Protein AF-A0A4Q0ZG80-F1 (afdb_monomer_lite)

Foldseek 3Di:
DVVVVVVVVVVVCVVVPPPPPPVVVVVVVVLLVLLLVVLVLVQQLLVLQLVCCVPFLAGDPKCVVQCPPVGQHVCNCVPRDVVQFDDWMDDDQFIDDTGDPVQVVPVVSVCSSQDPPSHDQWHHDPSTIGGHDDDLLSVLSVVQCVVQVRDGAEAPVVAQFGQWHDDPNFKIWGFCGRHDDDLVGTAWMDGSVQQQADAIEGAPPQVCQPPPSVQSRDFQHWYAYPVRFIWGHHNRTIGTDD

Organism: NCBI:txid1054034

Secondary structure (DSSP, 8-state):
-HHHHHHHHHHHHHHSSS-S-HHHHHHHHHHHHHHHHHHHHHHHHHHHHHHHHHHHSS--SSGGGG-STTTT-TTTTTT--TTTBPPP-EETTEE---B-HHHHTSHHHHHHHH-GGG-SSEEEETTEEEE----HHHHHHHHHHHHTTT----BSTT-SS-SEEEETTTEEEEES-SS--STTTEEEEEEGGGTTT--EEE-S-GGGGGSGGGGGSPTT-EEE-TT--EEEE-SS-EEE--

Structure (mmCIF, N/CA/C/O backbone):
data_AF-A0A4Q0ZG80-F1
#
_entry.id   AF-A0A4Q0ZG80-F1
#
loop_
_atom_site.group_PDB
_atom_site.id
_atom_site.type_symbol
_atom_site.label_atom_id
_atom_site.label_alt_id
_atom_site.label_comp_id
_atom_site.label_asym_id
_atom_site.label_entity_id
_atom_site.label_seq_id
_atom_site.pdbx_PDB_ins_code
_atom_site.Cartn_x
_atom_site.Cartn_y
_atom_site.Cartn_z
_atom_site.occupancy
_atom_site.B_iso_or_equiv
_atom_site.auth_seq_id
_atom_site.auth_comp_id
_atom_site.auth_asym_id
_atom_site.auth_atom_id
_atom_site.pdbx_PDB_model_num
ATOM 1 N N . MET A 1 1 ? -16.648 -17.151 70.406 1.00 56.12 1 MET A N 1
ATOM 2 C CA . MET A 1 1 ? -16.830 -15.770 69.900 1.00 56.12 1 MET A CA 1
ATOM 3 C C . MET A 1 1 ? -15.817 -15.384 68.820 1.00 56.12 1 MET A C 1
ATOM 5 O O . MET A 1 1 ? -16.263 -15.035 67.741 1.00 56.12 1 MET A O 1
ATOM 9 N N . LYS A 1 2 ? -14.491 -15.536 69.011 1.00 56.59 2 LYS A N 1
ATOM 10 C CA . LYS A 1 2 ? -13.481 -15.183 67.977 1.00 56.59 2 LYS A CA 1
ATOM 11 C C . LYS A 1 2 ? -13.679 -15.860 66.601 1.00 56.59 2 LYS A C 1
ATOM 13 O O . LYS A 1 2 ? -13.516 -15.206 65.582 1.00 56.59 2 LYS A O 1
ATOM 18 N N . LYS A 1 3 ? -14.097 -17.135 66.562 1.00 55.53 3 LYS A N 1
ATOM 19 C CA . LYS A 1 3 ? -14.387 -17.861 65.304 1.00 55.53 3 LYS A CA 1
ATOM 20 C C . LYS A 1 3 ? -15.612 -17.320 64.547 1.00 55.53 3 LYS A C 1
ATOM 22 O O . LYS A 1 3 ? -15.610 -17.326 63.327 1.00 55.53 3 LYS A O 1
ATOM 27 N N . ILE A 1 4 ? -16.623 -16.825 65.266 1.00 71.69 4 ILE A N 1
ATOM 28 C CA . ILE A 1 4 ? -17.847 -16.260 64.671 1.00 71.69 4 ILE A CA 1
ATOM 29 C C . ILE A 1 4 ? -17.547 -14.886 64.061 1.00 71.69 4 ILE A C 1
ATOM 31 O O . ILE A 1 4 ? -18.016 -14.587 62.973 1.00 71.69 4 ILE A O 1
ATOM 35 N N . VAL A 1 5 ? -16.693 -14.090 64.715 1.00 75.12 5 VAL A N 1
ATOM 36 C CA . VAL A 1 5 ? -16.237 -12.791 64.195 1.00 75.12 5 VAL A CA 1
ATOM 37 C C . VAL A 1 5 ? -15.406 -12.957 62.920 1.00 75.12 5 VAL A C 1
ATOM 39 O O . VAL A 1 5 ? -15.596 -12.199 61.979 1.00 75.12 5 VAL A O 1
ATOM 42 N N . LEU A 1 6 ? -14.539 -13.975 62.846 1.00 72.50 6 LEU A N 1
ATOM 43 C CA . LEU A 1 6 ? -13.753 -14.248 61.637 1.00 72.50 6 LEU A CA 1
ATOM 44 C C . LEU A 1 6 ? -14.647 -14.640 60.449 1.00 72.50 6 LEU A C 1
ATOM 46 O O . LEU A 1 6 ? -14.446 -14.150 59.345 1.00 72.50 6 LEU A O 1
ATOM 50 N N . ILE A 1 7 ? -15.661 -15.477 60.690 1.00 75.69 7 ILE A N 1
ATOM 51 C CA . ILE A 1 7 ? -16.641 -15.864 59.666 1.00 75.69 7 ILE A CA 1
ATOM 52 C C . ILE A 1 7 ? -17.454 -14.643 59.221 1.00 75.69 7 ILE A C 1
ATOM 54 O O . ILE A 1 7 ? -17.654 -14.458 58.029 1.00 75.69 7 ILE A O 1
ATOM 58 N N . LEU A 1 8 ? -17.855 -13.769 60.149 1.00 76.12 8 LEU A N 1
ATOM 59 C CA . LEU A 1 8 ? -18.578 -12.540 59.822 1.00 76.12 8 LEU A CA 1
ATOM 60 C C . LEU A 1 8 ? -17.727 -11.576 58.981 1.00 76.12 8 LEU A C 1
ATOM 62 O O . LEU A 1 8 ? -18.226 -11.032 58.008 1.00 76.12 8 LEU A O 1
ATOM 66 N N . ILE A 1 9 ? -16.442 -11.400 59.309 1.00 76.12 9 ILE A N 1
ATOM 67 C CA . ILE A 1 9 ? -15.519 -10.564 58.525 1.00 76.12 9 ILE A CA 1
ATOM 68 C C . ILE A 1 9 ? -15.348 -11.140 57.121 1.00 76.12 9 ILE A C 1
ATOM 70 O O . ILE A 1 9 ? -15.407 -10.389 56.158 1.00 76.12 9 ILE A O 1
ATOM 74 N N . VAL A 1 10 ? -15.200 -12.459 56.987 1.00 72.44 10 VAL A N 1
ATOM 75 C CA . VAL A 1 10 ? -15.097 -13.126 55.683 1.00 72.44 10 VAL A CA 1
ATOM 76 C C . VAL A 1 10 ? -16.391 -12.965 54.872 1.00 72.44 10 VAL A C 1
ATOM 78 O O . VAL A 1 10 ? -16.324 -12.613 53.703 1.00 72.44 10 VAL A O 1
ATOM 81 N N . PHE A 1 11 ? -17.569 -13.114 55.484 1.00 66.56 11 PHE A N 1
ATOM 82 C CA . PHE A 1 11 ? -18.852 -12.878 54.808 1.00 66.56 11 PHE A CA 1
ATOM 83 C C . PHE A 1 11 ? -19.064 -11.411 54.418 1.00 66.56 11 PHE A C 1
ATOM 85 O O . PHE A 1 11 ? -19.538 -11.144 53.322 1.00 66.56 11 PHE A O 1
ATOM 92 N N . ILE A 1 12 ? -18.670 -10.457 55.266 1.00 68.06 12 ILE A N 1
ATOM 93 C CA . ILE A 1 12 ? -18.675 -9.028 54.920 1.00 68.06 12 ILE A CA 1
ATOM 94 C C . ILE A 1 12 ? -17.680 -8.770 53.780 1.00 68.06 12 ILE A C 1
ATOM 96 O O . ILE A 1 12 ? -17.996 -8.032 52.861 1.00 68.06 12 ILE A O 1
ATOM 100 N N . SER A 1 13 ? -16.523 -9.434 53.771 1.00 64.50 13 SER A N 1
ATOM 101 C CA . SER A 1 13 ? -15.548 -9.328 52.675 1.00 64.50 13 SER A CA 1
ATOM 102 C C . SER A 1 13 ? -16.123 -9.823 51.349 1.00 64.50 13 SER A C 1
ATOM 104 O O . SER A 1 13 ? -15.836 -9.217 50.330 1.00 64.50 13 SER A O 1
ATOM 106 N N . PHE A 1 14 ? -16.949 -10.877 51.359 1.00 60.84 14 PHE A N 1
ATOM 107 C CA . PHE A 1 14 ? -17.657 -11.358 50.166 1.00 60.84 14 PHE A CA 1
ATOM 108 C C . PHE A 1 14 ? -18.828 -10.456 49.755 1.00 60.84 14 PHE A C 1
ATOM 110 O O . PHE A 1 14 ? -19.092 -10.314 48.571 1.00 60.84 14 PHE A O 1
ATOM 117 N N . LEU A 1 15 ? -19.503 -9.802 50.707 1.00 55.91 15 LEU A N 1
ATOM 118 C CA . LEU A 1 15 ? -20.542 -8.804 50.408 1.00 55.91 15 LEU A CA 1
ATOM 119 C C . LEU A 1 15 ? -19.960 -7.488 49.860 1.00 55.91 15 LEU A C 1
ATOM 121 O O . LEU A 1 15 ? -20.658 -6.755 49.170 1.00 55.91 15 LEU A O 1
ATOM 125 N N . TYR A 1 16 ? -18.695 -7.187 50.171 1.00 53.62 16 TYR A N 1
ATOM 126 C CA . TYR A 1 16 ? -17.953 -6.030 49.658 1.00 53.62 16 TYR A CA 1
ATOM 127 C C . TYR A 1 16 ? -16.935 -6.397 48.561 1.00 53.62 16 TYR A C 1
ATOM 129 O O . TYR A 1 16 ? -16.234 -5.511 48.072 1.00 53.62 16 TYR A O 1
ATOM 137 N N . SER A 1 17 ? -16.839 -7.669 48.150 1.00 44.50 17 SER A N 1
ATOM 138 C CA . SER A 1 17 ? -16.016 -8.066 47.006 1.00 44.50 17 SER A CA 1
ATOM 139 C C . SER A 1 17 ? -16.813 -7.840 45.725 1.00 44.50 17 SER A C 1
ATOM 141 O O . SER A 1 17 ? -17.516 -8.731 45.268 1.00 44.50 17 SER A O 1
ATOM 143 N N . GLU A 1 18 ? -16.727 -6.622 45.195 1.00 46.78 18 GLU A N 1
ATOM 144 C CA . GLU A 1 18 ? -17.061 -6.261 43.807 1.00 46.78 18 GLU A CA 1
ATOM 145 C C . GLU A 1 18 ? -18.406 -6.774 43.246 1.00 46.78 18 GLU A C 1
ATOM 147 O O . GLU A 1 18 ? -18.527 -7.043 42.055 1.00 46.78 18 GLU A O 1
ATOM 152 N N . GLU A 1 19 ? -19.4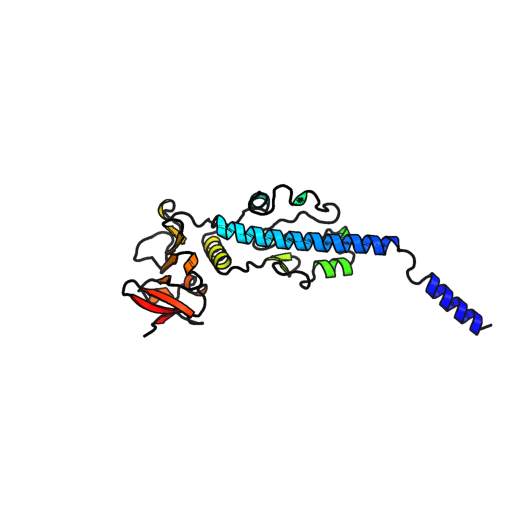61 -6.834 44.061 1.00 43.72 19 GLU A N 1
ATOM 153 C CA . GLU A 1 19 ? -20.841 -7.007 43.579 1.00 43.72 19 GLU A CA 1
ATOM 154 C C . GLU A 1 19 ? -21.585 -5.662 43.500 1.00 43.72 19 GLU A C 1
ATOM 156 O O . GLU A 1 19 ? -22.659 -5.470 44.064 1.00 43.72 19 GLU A O 1
ATOM 161 N N . THR A 1 20 ? -21.016 -4.694 42.778 1.00 42.97 20 THR A N 1
ATOM 162 C CA . THR A 1 20 ? -21.750 -3.468 42.405 1.00 42.97 20 THR A CA 1
ATOM 163 C C . THR A 1 20 ? -21.723 -3.161 40.915 1.00 42.97 20 THR A C 1
ATOM 165 O O . THR A 1 20 ? -22.001 -2.025 40.555 1.00 42.97 20 THR A O 1
ATOM 168 N N . ASP A 1 21 ? -21.422 -4.128 40.038 1.00 46.12 21 ASP A N 1
ATOM 169 C CA . ASP A 1 21 ? -21.502 -3.847 38.600 1.00 46.12 21 ASP A CA 1
ATOM 170 C C . ASP A 1 21 ? -21.807 -5.063 37.707 1.00 46.12 21 ASP A C 1
ATOM 172 O O . ASP A 1 21 ? -21.108 -5.367 36.743 1.00 46.12 21 ASP A O 1
ATOM 176 N N . PHE A 1 22 ? -22.914 -5.763 37.977 1.00 39.16 22 PHE A N 1
ATOM 177 C CA . PHE A 1 22 ? -23.526 -6.612 36.938 1.00 39.16 22 PHE A CA 1
ATOM 178 C C . PHE A 1 22 ? -23.974 -5.778 35.715 1.00 39.16 22 PHE A C 1
ATOM 180 O O . PHE A 1 22 ? -24.018 -6.303 34.602 1.00 39.16 22 PHE A O 1
ATOM 187 N N . THR A 1 23 ? -24.232 -4.478 35.903 1.00 49.47 23 THR A N 1
ATOM 188 C CA . THR A 1 23 ? -24.317 -3.456 34.846 1.00 49.47 23 THR A CA 1
ATOM 189 C C . THR A 1 23 ? -22.977 -3.291 34.130 1.00 49.47 23 THR A C 1
ATOM 191 O O . THR A 1 23 ? -22.908 -3.508 32.924 1.00 49.47 23 THR A O 1
ATOM 194 N N . GLY A 1 24 ? -21.892 -3.075 34.869 1.00 63.38 24 GLY A N 1
ATOM 195 C CA . GLY A 1 24 ? -20.546 -2.884 34.336 1.00 63.38 24 GLY A CA 1
ATOM 196 C C . GLY A 1 24 ? -19.975 -4.089 33.612 1.00 63.38 24 GLY A C 1
ATOM 197 O O . GLY A 1 24 ? -19.276 -3.906 32.626 1.00 63.38 24 GLY A O 1
ATOM 198 N N . PHE A 1 25 ? -20.278 -5.327 34.012 1.00 73.06 25 PHE A N 1
ATOM 199 C CA . PHE A 1 25 ? -19.823 -6.496 33.251 1.00 73.06 25 PHE A CA 1
ATOM 200 C C . PHE A 1 25 ? -20.477 -6.559 31.866 1.00 73.06 25 PHE A C 1
ATOM 202 O O . PHE A 1 25 ? -19.780 -6.734 30.867 1.00 73.06 25 PHE A O 1
ATOM 209 N N . ASN A 1 26 ? -21.800 -6.391 31.799 1.00 78.62 26 ASN A N 1
ATOM 210 C CA . ASN A 1 26 ? -22.529 -6.410 30.533 1.00 78.62 26 ASN A CA 1
ATOM 211 C C . ASN A 1 26 ? -22.154 -5.201 29.660 1.00 78.62 26 ASN A C 1
ATOM 213 O O . ASN A 1 26 ? -21.870 -5.353 28.476 1.00 78.62 26 ASN A O 1
ATOM 217 N N . GLU A 1 27 ? -22.065 -4.009 30.251 1.00 79.88 27 GLU A N 1
ATOM 218 C CA . GLU A 1 27 ? -21.600 -2.794 29.574 1.00 79.88 27 GLU A CA 1
ATOM 219 C C . GLU A 1 27 ? -20.167 -2.951 29.056 1.00 79.88 27 GLU A C 1
ATOM 221 O O . GLU A 1 27 ? -19.875 -2.605 27.912 1.00 79.88 27 GLU A O 1
ATOM 226 N N . ARG A 1 28 ? -19.278 -3.561 29.844 1.00 83.19 28 ARG A N 1
ATOM 227 C CA . ARG A 1 28 ? -17.902 -3.849 29.437 1.00 83.19 28 ARG A CA 1
ATOM 228 C C . ARG A 1 28 ? -17.847 -4.845 28.288 1.00 83.19 28 ARG A C 1
ATOM 230 O O . ARG A 1 28 ? -17.077 -4.624 27.362 1.00 83.19 28 ARG A O 1
ATOM 237 N N . GLN A 1 29 ? -18.656 -5.904 28.303 1.00 87.00 29 GLN A N 1
ATOM 238 C CA . GLN A 1 29 ? -18.758 -6.818 27.159 1.00 87.00 29 GLN A CA 1
ATOM 239 C C . GLN A 1 29 ? -19.203 -6.083 25.893 1.00 87.00 29 GLN A C 1
ATOM 241 O O . GLN A 1 29 ? -18.566 -6.233 24.854 1.00 87.00 29 GLN A O 1
ATOM 246 N N . VAL A 1 30 ? -20.216 -5.220 25.999 1.00 89.19 30 VAL A N 1
ATOM 247 C CA . VAL A 1 30 ? -20.681 -4.394 24.876 1.00 89.19 30 VAL A CA 1
ATOM 248 C C . VAL A 1 30 ? -19.564 -3.487 24.350 1.00 89.19 30 VAL A C 1
ATOM 250 O O . VAL A 1 30 ? -19.375 -3.389 23.140 1.00 89.19 30 VAL A O 1
ATOM 253 N N . VAL A 1 31 ? -18.789 -2.842 25.229 1.00 89.50 31 VAL A N 1
ATOM 254 C CA . VAL A 1 31 ? -17.640 -2.013 24.822 1.00 89.50 31 VAL A CA 1
ATOM 255 C C . VAL A 1 31 ? -16.561 -2.851 24.132 1.00 89.50 31 VAL A C 1
ATOM 257 O O . VAL A 1 31 ? -16.011 -2.420 23.121 1.00 89.50 31 VAL A O 1
ATOM 260 N N . LEU A 1 32 ? -16.271 -4.055 24.628 1.00 90.62 32 LEU A N 1
ATOM 261 C CA . LEU A 1 32 ? -15.294 -4.955 24.010 1.00 90.62 32 LEU A CA 1
ATOM 262 C C . LEU A 1 32 ? -15.733 -5.424 22.618 1.00 90.62 32 LEU A C 1
ATOM 264 O O . LEU A 1 32 ? -14.916 -5.448 21.696 1.00 90.62 32 LEU A O 1
ATOM 268 N N . ASP A 1 33 ? -17.015 -5.739 22.440 1.00 92.06 33 ASP A N 1
ATOM 269 C CA . ASP A 1 33 ? -17.569 -6.091 21.130 1.00 92.06 33 ASP A CA 1
ATOM 270 C C . ASP A 1 33 ? -17.488 -4.913 20.152 1.00 92.06 33 ASP A C 1
ATOM 272 O O . ASP A 1 33 ? -17.130 -5.095 18.986 1.00 92.06 33 ASP A O 1
ATOM 276 N N . LYS A 1 34 ? -17.730 -3.689 20.633 1.00 93.25 34 LYS A N 1
ATOM 277 C CA . LYS A 1 34 ? -17.558 -2.467 19.837 1.00 93.25 34 LYS A CA 1
ATOM 278 C C . LYS A 1 34 ? -16.098 -2.219 19.460 1.00 93.25 34 LYS A C 1
ATOM 280 O O . LYS A 1 34 ? -15.828 -1.909 18.306 1.00 93.25 34 LYS A O 1
ATOM 285 N N . ILE A 1 35 ? -15.148 -2.422 20.377 1.00 94.75 35 ILE A N 1
ATOM 286 C CA . ILE A 1 35 ? -13.708 -2.350 20.067 1.00 94.75 35 ILE A CA 1
ATOM 287 C C . ILE A 1 35 ? -13.351 -3.330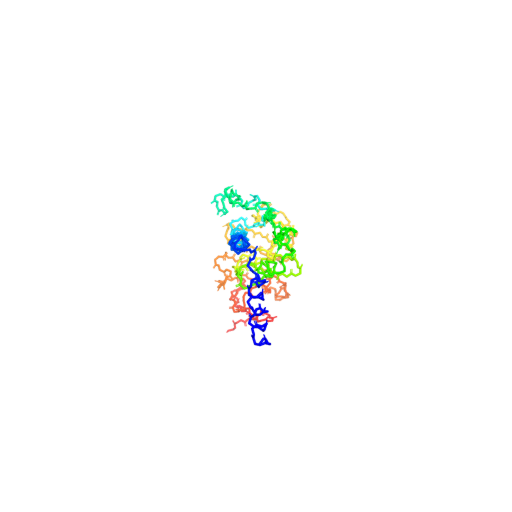 18.955 1.00 94.75 35 ILE A C 1
ATOM 289 O O . ILE A 1 35 ? -12.650 -2.971 18.011 1.00 94.75 35 ILE A O 1
ATOM 293 N N . LYS A 1 36 ? -13.851 -4.564 19.041 1.00 94.25 36 LYS A N 1
ATOM 294 C CA . LYS A 1 36 ? -13.620 -5.574 18.010 1.00 94.25 36 LYS A CA 1
ATOM 295 C C . LYS A 1 36 ? -14.179 -5.140 16.653 1.00 94.25 36 LYS A C 1
ATOM 297 O O . LYS A 1 36 ? -13.525 -5.374 15.638 1.00 94.25 36 LYS A O 1
ATOM 302 N N . ASP A 1 37 ? -15.359 -4.523 16.622 1.00 94.81 37 ASP A N 1
ATOM 303 C CA . ASP A 1 37 ? -15.935 -3.992 15.383 1.00 94.81 37 ASP A CA 1
ATOM 304 C C . ASP A 1 37 ? -15.111 -2.830 14.812 1.00 94.81 37 ASP A C 1
ATOM 306 O O . ASP A 1 37 ? -14.818 -2.820 13.618 1.00 94.81 37 ASP A O 1
ATOM 310 N N . VAL A 1 38 ? -14.641 -1.912 15.661 1.00 95.88 38 VAL A N 1
ATOM 311 C CA . VAL A 1 38 ? -13.752 -0.811 15.255 1.00 95.88 38 VAL A CA 1
ATOM 312 C C . VAL A 1 38 ? -12.454 -1.350 14.660 1.00 95.88 38 VAL A C 1
ATOM 314 O O . VAL A 1 38 ? -12.109 -0.972 13.544 1.00 95.88 38 VAL A O 1
ATOM 317 N N . ILE A 1 39 ? -11.785 -2.298 15.325 1.00 96.25 39 ILE A N 1
ATOM 318 C CA . ILE A 1 39 ? -10.576 -2.945 14.789 1.00 96.25 39 ILE A CA 1
ATOM 319 C C . ILE A 1 39 ? -10.881 -3.604 13.442 1.00 96.25 39 ILE A C 1
ATOM 321 O O . ILE A 1 39 ? -10.147 -3.429 12.474 1.00 96.25 39 ILE A O 1
ATOM 325 N N . LYS A 1 40 ? -12.000 -4.325 13.328 1.00 95.69 40 LYS A N 1
ATOM 326 C CA . LYS A 1 40 ? -12.405 -4.940 12.061 1.00 95.69 40 LYS A CA 1
ATOM 327 C C . LYS A 1 40 ? -12.626 -3.898 10.958 1.00 95.69 40 LYS A C 1
ATOM 329 O O . LYS A 1 40 ? -12.278 -4.160 9.809 1.00 95.69 40 LYS A O 1
ATOM 334 N N . LYS A 1 41 ? -13.198 -2.735 11.272 1.00 96.31 41 LYS A N 1
ATOM 335 C CA . LYS A 1 41 ? -13.362 -1.635 10.313 1.00 96.31 41 LYS A CA 1
ATOM 336 C C . LYS A 1 41 ? -12.016 -1.027 9.921 1.00 96.31 41 LYS A C 1
ATOM 338 O O . LYS A 1 41 ? -11.792 -0.841 8.730 1.00 96.31 41 LYS A O 1
ATOM 343 N N . GLU A 1 42 ? -11.104 -0.810 10.866 1.00 96.62 42 GLU A N 1
ATOM 344 C CA . GLU A 1 42 ? -9.726 -0.374 10.593 1.00 96.62 42 GLU A CA 1
ATOM 345 C C . GLU A 1 42 ? -9.039 -1.333 9.601 1.00 96.62 42 GLU A C 1
ATOM 347 O O . GLU A 1 42 ? -8.498 -0.903 8.585 1.00 96.62 42 GLU A O 1
ATOM 352 N N . GLU A 1 43 ? -9.157 -2.645 9.815 1.00 96.56 43 GLU A N 1
ATOM 353 C CA . GLU A 1 43 ? -8.640 -3.683 8.911 1.00 96.56 43 GLU A CA 1
ATOM 354 C C . GLU A 1 43 ? -9.258 -3.624 7.500 1.00 96.56 43 GLU A C 1
ATOM 356 O O . GLU A 1 43 ? -8.568 -3.836 6.498 1.00 96.56 43 GLU A O 1
ATOM 361 N N . LEU A 1 44 ? -10.561 -3.337 7.396 1.00 96.62 44 LEU A N 1
ATOM 362 C CA . LEU A 1 44 ? -11.246 -3.179 6.109 1.00 96.62 44 LEU A CA 1
ATOM 363 C C . LEU A 1 44 ? -10.776 -1.928 5.362 1.00 96.62 44 LEU A C 1
ATOM 365 O O . LEU A 1 44 ? -10.569 -2.009 4.151 1.00 96.62 44 LEU A O 1
ATOM 369 N N . VAL A 1 45 ? -10.535 -0.818 6.067 1.00 97.06 45 VAL A N 1
ATOM 370 C CA . VAL A 1 45 ? -9.972 0.409 5.479 1.00 97.06 45 VAL A CA 1
ATOM 371 C C . VAL A 1 45 ? -8.619 0.122 4.833 1.00 97.06 45 VAL A C 1
ATOM 373 O O . VAL A 1 45 ? -8.399 0.512 3.691 1.00 97.06 45 VAL A O 1
ATOM 376 N N . VAL A 1 46 ? -7.739 -0.638 5.491 1.00 96.81 46 VAL A N 1
ATOM 377 C CA . VAL A 1 46 ? -6.427 -0.993 4.915 1.00 96.81 46 VAL A CA 1
ATOM 378 C C . VAL A 1 46 ? -6.558 -1.854 3.660 1.00 96.81 46 VAL A C 1
ATOM 380 O O . VAL A 1 46 ? -5.838 -1.649 2.682 1.00 96.81 46 VAL A O 1
ATOM 383 N N . LYS A 1 47 ? -7.483 -2.819 3.664 1.00 96.88 47 LYS A N 1
ATOM 384 C CA . LYS A 1 47 ? -7.742 -3.669 2.492 1.00 96.88 47 LYS A CA 1
ATOM 385 C C . LYS A 1 47 ? -8.297 -2.855 1.323 1.00 96.88 47 LYS A C 1
ATOM 387 O O . LYS A 1 47 ? -7.869 -3.054 0.189 1.00 96.88 47 LYS A O 1
ATOM 392 N N . ALA A 1 48 ? -9.208 -1.925 1.600 1.00 97.50 48 ALA A N 1
ATOM 393 C CA . ALA A 1 48 ? -9.735 -0.993 0.611 1.00 97.50 48 ALA A CA 1
ATOM 394 C C . ALA A 1 48 ? -8.645 -0.063 0.065 1.00 97.50 48 ALA A C 1
ATOM 396 O O . ALA A 1 48 ? -8.550 0.102 -1.145 1.00 97.50 48 ALA A O 1
ATOM 397 N N . TYR A 1 49 ? -7.779 0.468 0.930 1.00 97.31 49 TYR A N 1
ATOM 398 C CA . TYR A 1 49 ? -6.639 1.303 0.550 1.00 97.31 49 TYR A CA 1
ATOM 399 C C . TYR A 1 49 ? -5.680 0.561 -0.396 1.00 97.31 49 TYR A C 1
ATOM 401 O O . TYR A 1 49 ? -5.303 1.081 -1.444 1.00 97.31 49 TYR A O 1
ATOM 409 N N . GLU A 1 50 ? -5.314 -0.683 -0.065 1.00 97.19 50 GLU A N 1
ATOM 410 C CA . GLU A 1 50 ? -4.484 -1.535 -0.929 1.00 97.19 50 GLU A CA 1
ATOM 411 C C . GLU A 1 50 ? -5.152 -1.797 -2.283 1.00 97.19 50 GLU A C 1
ATOM 413 O O . GLU A 1 50 ? -4.505 -1.684 -3.326 1.00 97.19 50 GLU A O 1
ATOM 418 N N . ARG A 1 51 ? -6.447 -2.122 -2.277 1.00 97.56 51 ARG A N 1
ATOM 419 C CA . ARG A 1 51 ? -7.205 -2.364 -3.505 1.00 97.56 51 ARG A CA 1
ATOM 420 C C . ARG A 1 51 ? -7.302 -1.110 -4.372 1.00 97.56 51 ARG A C 1
ATOM 422 O O . ARG A 1 51 ? -7.088 -1.205 -5.574 1.00 97.56 51 ARG A O 1
ATOM 429 N N . TYR A 1 52 ? -7.546 0.050 -3.769 1.00 97.50 52 TYR A N 1
ATOM 430 C CA . TYR A 1 52 ? -7.570 1.333 -4.464 1.00 97.50 52 TYR A CA 1
ATOM 431 C C . TYR A 1 52 ? -6.255 1.561 -5.212 1.00 97.50 52 TYR A C 1
ATOM 433 O O . TYR A 1 52 ? -6.278 1.776 -6.417 1.00 97.50 52 TYR A O 1
ATOM 441 N N . ILE A 1 53 ? -5.103 1.381 -4.552 1.00 96.75 53 ILE A N 1
ATOM 442 C CA . ILE A 1 53 ? -3.786 1.490 -5.206 1.00 96.75 53 ILE A CA 1
ATOM 443 C C . ILE A 1 53 ? -3.676 0.557 -6.413 1.00 96.75 53 ILE A C 1
ATOM 445 O O . ILE A 1 53 ? -3.173 0.956 -7.466 1.00 96.75 53 ILE A O 1
ATOM 449 N N . LEU A 1 54 ? -4.122 -0.690 -6.267 1.00 95.56 54 LEU A N 1
ATOM 450 C CA . LEU A 1 54 ? -4.072 -1.677 -7.342 1.00 95.56 54 LEU A CA 1
ATOM 451 C C . LEU A 1 54 ? -4.987 -1.314 -8.510 1.00 95.56 54 LEU A C 1
ATOM 453 O O . LEU A 1 54 ? -4.606 -1.561 -9.652 1.00 95.56 54 LEU A O 1
ATOM 457 N N . ASP A 1 55 ? -6.148 -0.717 -8.256 1.00 95.44 55 ASP A N 1
ATOM 458 C CA . ASP A 1 55 ? -7.155 -0.408 -9.270 1.00 95.44 55 ASP A CA 1
ATOM 459 C C . ASP A 1 55 ? -6.837 0.917 -9.986 1.00 95.44 55 ASP A C 1
ATOM 461 O O . ASP A 1 55 ? -6.776 0.955 -11.221 1.00 95.44 55 ASP A O 1
ATOM 465 N N . THR A 1 56 ? -6.514 1.970 -9.234 1.00 94.94 56 THR A N 1
ATOM 466 C CA . THR A 1 56 ? -6.351 3.349 -9.729 1.00 94.94 56 THR A CA 1
ATOM 467 C C . THR A 1 56 ? -4.901 3.756 -9.984 1.00 94.94 56 THR A C 1
ATOM 469 O O . THR A 1 56 ? -4.653 4.699 -10.735 1.00 94.94 56 THR A O 1
ATOM 472 N N . LYS A 1 57 ? -3.932 3.050 -9.382 1.00 94.81 57 LYS A N 1
ATOM 473 C CA . LYS A 1 57 ? -2.492 3.368 -9.430 1.00 94.81 57 LYS A CA 1
ATOM 474 C C . LYS A 1 57 ? -2.214 4.766 -8.854 1.00 94.81 57 LYS A C 1
ATOM 476 O O . LYS A 1 57 ? -1.277 5.464 -9.257 1.00 94.81 57 LYS A O 1
ATOM 481 N N . SER A 1 58 ? -3.032 5.151 -7.877 1.00 94.94 58 SER A N 1
ATOM 482 C CA . SER A 1 58 ? -2.932 6.362 -7.069 1.00 94.94 58 SER A CA 1
ATOM 483 C C . SER A 1 58 ? -3.085 6.024 -5.582 1.00 94.94 58 SER A C 1
ATOM 485 O O . SER A 1 58 ? -3.454 4.907 -5.222 1.00 94.94 58 SER A O 1
ATOM 487 N N . LEU A 1 59 ? -2.760 6.976 -4.707 1.00 94.88 59 LEU A N 1
ATOM 488 C CA . LEU A 1 59 ? -3.116 6.880 -3.290 1.00 94.88 59 LEU A CA 1
ATOM 489 C C . LEU A 1 59 ? -4.458 7.590 -3.093 1.00 94.88 59 LEU A C 1
ATOM 491 O O . LEU A 1 59 ? -4.637 8.645 -3.705 1.00 94.88 59 LEU A O 1
ATOM 495 N N . PRO A 1 60 ? -5.371 7.058 -2.268 1.00 95.00 60 PRO A N 1
ATOM 496 C CA . PRO A 1 60 ? -6.549 7.816 -1.869 1.00 95.00 60 PRO A CA 1
ATOM 497 C C . PRO A 1 60 ? -6.106 9.005 -1.003 1.00 95.00 60 PRO A C 1
ATOM 499 O O . PRO A 1 60 ? -5.171 8.885 -0.199 1.00 95.00 60 PRO A O 1
ATOM 502 N N . GLU A 1 61 ? -6.742 10.156 -1.195 1.00 91.81 61 GLU A N 1
ATOM 503 C CA . GLU A 1 61 ? -6.450 11.394 -0.467 1.00 91.81 61 GLU A CA 1
ATOM 504 C C . GLU A 1 61 ? -7.094 11.391 0.919 1.00 91.81 61 GLU A C 1
ATOM 506 O O . GLU A 1 61 ? -6.493 11.879 1.878 1.00 91.81 61 GLU A O 1
ATOM 511 N N . SER A 1 62 ? -8.286 10.804 1.026 1.00 92.81 62 SER A N 1
ATOM 512 C CA . SER A 1 62 ? -9.022 10.633 2.277 1.00 92.81 62 SER A CA 1
ATOM 513 C C . SER A 1 62 ? -9.849 9.352 2.258 1.00 92.81 62 SER A C 1
ATOM 515 O O . SER A 1 62 ? -9.949 8.657 1.241 1.00 92.81 62 SER A O 1
ATOM 517 N N . ILE A 1 63 ? -10.481 9.038 3.390 1.00 94.69 63 ILE A N 1
ATOM 518 C CA . ILE A 1 63 ? -11.397 7.903 3.466 1.00 94.69 63 ILE A CA 1
ATOM 519 C C . ILE A 1 63 ? -12.603 8.012 2.527 1.00 94.69 63 ILE A C 1
ATOM 521 O O . ILE A 1 63 ? -13.121 6.977 2.110 1.00 94.69 63 ILE A O 1
ATOM 525 N N . ASP A 1 64 ? -13.004 9.221 2.129 1.00 95.06 64 ASP A N 1
ATOM 526 C CA .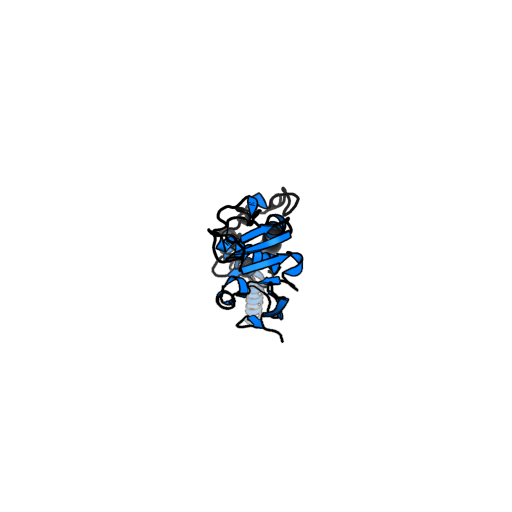 ASP A 1 64 ? -14.143 9.433 1.229 1.00 95.06 64 ASP A CA 1
ATOM 527 C C . ASP A 1 64 ? -13.913 8.794 -0.148 1.00 95.06 64 ASP A C 1
ATOM 529 O O . ASP A 1 64 ? -14.845 8.238 -0.730 1.00 95.06 64 ASP A O 1
ATOM 533 N N . ASP A 1 65 ? -12.664 8.759 -0.626 1.00 95.50 65 ASP A N 1
ATOM 534 C CA . ASP A 1 65 ? -12.293 8.071 -1.873 1.00 95.50 65 ASP A CA 1
ATOM 535 C C . ASP A 1 65 ? -12.551 6.557 -1.815 1.00 95.50 65 ASP A C 1
ATOM 537 O O . ASP A 1 65 ? -12.665 5.888 -2.847 1.00 95.50 65 ASP A O 1
ATOM 541 N N . LEU A 1 66 ? -12.632 6.003 -0.601 1.00 97.25 66 LEU A N 1
ATOM 542 C CA . LEU A 1 66 ? -12.891 4.591 -0.347 1.00 97.25 66 LEU A CA 1
ATOM 543 C C . LEU A 1 66 ? -14.371 4.304 -0.047 1.00 97.25 66 LEU A C 1
ATOM 545 O O . LEU A 1 66 ? -14.767 3.137 -0.056 1.00 97.25 66 LEU A O 1
ATOM 549 N N . LEU A 1 67 ? -15.211 5.319 0.184 1.00 96.75 67 LEU A N 1
ATOM 550 C CA . LEU A 1 67 ? -16.649 5.170 0.458 1.00 96.75 67 LEU A CA 1
ATOM 551 C C . LEU A 1 67 ? -17.461 4.999 -0.834 1.00 96.75 67 LEU A C 1
ATOM 553 O O . LEU A 1 67 ? -18.418 5.717 -1.119 1.00 96.75 67 LEU A O 1
ATOM 557 N N . THR A 1 68 ? -17.075 4.009 -1.632 1.00 96.44 68 THR A N 1
ATOM 558 C CA . THR A 1 68 ? -17.739 3.640 -2.884 1.00 96.44 68 THR A CA 1
ATOM 559 C C . THR A 1 68 ? -18.121 2.164 -2.867 1.00 96.44 68 THR A C 1
ATOM 561 O O . THR A 1 68 ? -17.593 1.380 -2.075 1.00 96.44 68 THR A O 1
ATOM 564 N N . SER A 1 69 ? -19.014 1.753 -3.769 1.00 95.12 69 SER A N 1
ATOM 565 C CA . SER A 1 69 ? -19.417 0.347 -3.914 1.00 95.12 69 SER A CA 1
ATOM 566 C C . SER A 1 69 ? -18.267 -0.600 -4.268 1.00 95.12 69 SER A C 1
ATOM 568 O O . SER A 1 69 ? -18.384 -1.802 -4.040 1.00 95.12 69 SER A O 1
ATOM 570 N N . ASP A 1 70 ? -17.171 -0.081 -4.826 1.00 95.38 70 ASP A N 1
ATOM 571 C CA . ASP A 1 70 ? -16.030 -0.891 -5.258 1.00 95.38 70 ASP A CA 1
ATOM 572 C C . ASP A 1 70 ? -15.067 -1.214 -4.104 1.00 95.38 70 ASP A C 1
ATOM 574 O O . ASP A 1 70 ? -14.307 -2.188 -4.187 1.00 95.38 70 ASP A O 1
ATOM 578 N N . TYR A 1 71 ? -15.131 -0.442 -3.011 1.00 96.88 71 TYR A N 1
ATOM 579 C CA . TYR A 1 71 ? -14.223 -0.544 -1.870 1.00 96.88 71 TYR A CA 1
ATOM 580 C C . TYR A 1 71 ? -14.971 -0.815 -0.551 1.00 96.88 71 TYR A C 1
ATOM 582 O O . TYR A 1 71 ? -15.200 -1.981 -0.230 1.00 96.88 71 TYR A O 1
ATOM 590 N N . LEU A 1 72 ? -15.324 0.215 0.231 1.00 96.81 72 LEU A N 1
ATOM 591 C CA . LEU A 1 72 ? -15.912 0.056 1.573 1.00 96.81 72 LEU A CA 1
ATOM 592 C C . LEU A 1 72 ? -17.445 -0.002 1.595 1.00 96.81 72 LEU A C 1
ATOM 594 O O . LEU A 1 72 ? -18.009 -0.524 2.556 1.00 96.81 72 LEU A O 1
ATOM 598 N N . GLY A 1 73 ? -18.109 0.510 0.559 1.00 96.50 73 GLY A N 1
ATOM 599 C CA . GLY A 1 73 ? -19.541 0.811 0.566 1.00 96.50 73 GLY A CA 1
ATOM 600 C C . GLY A 1 73 ? -19.833 2.221 1.087 1.00 96.50 73 GLY A C 1
ATOM 601 O O . GLY A 1 73 ? -19.074 2.788 1.872 1.00 96.50 73 GLY A O 1
ATOM 602 N N . THR A 1 74 ? -20.943 2.807 0.635 1.00 95.00 74 THR A N 1
ATOM 603 C CA . THR A 1 74 ? -21.373 4.157 1.050 1.00 95.00 74 THR A CA 1
ATOM 604 C C . THR A 1 74 ? -21.953 4.187 2.466 1.00 95.00 74 THR A C 1
ATOM 606 O O . THR A 1 74 ? -21.988 5.237 3.091 1.00 95.00 74 THR A O 1
ATOM 609 N N . ASP A 1 75 ? -22.408 3.038 2.962 1.00 94.50 75 ASP A N 1
ATOM 610 C CA . ASP A 1 75 ? -23.023 2.803 4.274 1.00 94.50 75 ASP A CA 1
ATOM 611 C C . ASP A 1 75 ? -22.014 2.299 5.323 1.00 94.50 75 ASP A C 1
ATOM 613 O O . ASP A 1 75 ? -22.386 1.875 6.419 1.00 94.50 75 ASP A O 1
ATOM 617 N N . PHE A 1 76 ? -20.711 2.339 5.014 1.00 95.81 76 PHE A N 1
ATOM 618 C CA . PHE A 1 76 ? -19.658 1.752 5.851 1.00 95.81 76 PHE A CA 1
ATOM 619 C C . PHE A 1 76 ? -19.682 2.242 7.310 1.00 95.81 76 PHE A C 1
ATOM 621 O O . PHE A 1 76 ? -19.313 1.495 8.226 1.00 95.81 76 PHE A O 1
ATOM 628 N N . PHE A 1 77 ? -20.139 3.474 7.546 1.00 94.56 77 PHE A N 1
ATOM 629 C CA . PHE A 1 77 ? -20.214 4.093 8.870 1.00 94.56 77 PHE A CA 1
ATOM 630 C C . PHE A 1 77 ? -21.623 4.154 9.483 1.00 94.56 77 PHE A C 1
ATOM 632 O O . PHE A 1 77 ? -21.744 4.638 10.606 1.00 94.56 77 PHE A O 1
ATOM 639 N N . ASP A 1 78 ? -22.665 3.613 8.841 1.00 92.31 78 ASP A N 1
ATOM 640 C CA . ASP A 1 78 ? -24.066 3.763 9.288 1.00 92.31 78 ASP A CA 1
ATOM 641 C C . ASP A 1 78 ? -24.323 3.247 10.714 1.00 92.31 78 ASP A C 1
ATOM 643 O O . ASP A 1 78 ? -25.181 3.761 11.430 1.00 92.31 78 ASP A O 1
ATOM 647 N N . THR A 1 79 ? -23.565 2.240 11.152 1.00 87.12 79 THR A N 1
ATOM 648 C CA . THR A 1 79 ? -23.669 1.646 12.496 1.00 87.12 79 THR A CA 1
ATOM 649 C C . THR A 1 79 ? -22.461 1.949 13.383 1.00 87.12 79 THR A C 1
ATOM 651 O O . THR A 1 79 ? -22.219 1.227 14.352 1.00 87.12 79 THR A O 1
ATOM 654 N N . TYR A 1 80 ? -21.649 2.950 13.034 1.00 91.81 80 TYR A N 1
ATOM 655 C CA . TYR A 1 80 ? -20.439 3.275 13.783 1.00 91.81 80 TYR A CA 1
ATOM 656 C C . TYR A 1 80 ? -20.779 3.960 15.110 1.00 91.81 80 TYR A C 1
ATOM 658 O O . TYR A 1 80 ? -21.547 4.919 15.148 1.00 91.81 80 TYR A O 1
ATOM 666 N N . ASP A 1 81 ? -20.190 3.489 16.210 1.00 90.56 81 ASP A N 1
ATOM 667 C CA . ASP A 1 81 ? -20.395 4.092 17.528 1.00 90.56 81 ASP A CA 1
ATOM 668 C C . ASP A 1 81 ? -19.570 5.376 17.670 1.00 90.56 81 ASP A C 1
ATOM 670 O O . ASP A 1 81 ? -18.451 5.384 18.186 1.00 90.56 81 ASP A O 1
ATOM 674 N N . THR A 1 82 ? -20.148 6.485 17.219 1.00 91.75 82 THR A N 1
ATOM 675 C CA . THR A 1 82 ? -19.521 7.802 17.323 1.00 91.75 82 THR A CA 1
ATOM 676 C C . THR A 1 82 ? -19.523 8.369 18.737 1.00 91.75 82 THR A C 1
ATOM 678 O O . THR A 1 82 ? -18.867 9.382 18.964 1.00 91.75 82 THR A O 1
ATOM 681 N N . ASP A 1 83 ? -20.236 7.780 19.699 1.00 88.94 83 ASP A N 1
ATOM 682 C CA . ASP A 1 83 ? -20.244 8.278 21.079 1.00 88.94 83 ASP A CA 1
ATOM 683 C C . ASP A 1 83 ? -18.945 7.894 21.785 1.00 88.94 83 ASP A C 1
ATOM 685 O O . ASP A 1 83 ? -18.323 8.719 22.457 1.00 88.94 83 ASP A O 1
ATOM 689 N N . ASN A 1 84 ? -18.489 6.664 21.551 1.00 89.50 84 ASN A N 1
ATOM 690 C CA . ASN A 1 84 ? -17.302 6.096 22.186 1.00 89.50 84 ASN A CA 1
ATOM 691 C C . ASN A 1 84 ? -16.047 6.125 21.309 1.00 89.50 84 ASN A C 1
ATOM 693 O O . ASN A 1 84 ? -14.931 6.063 21.835 1.00 89.50 84 ASN A O 1
ATOM 697 N N . PHE A 1 85 ? -16.214 6.248 19.992 1.00 93.88 85 PHE A N 1
ATOM 698 C CA . PHE A 1 85 ? -15.107 6.216 19.047 1.00 93.88 85 PHE A CA 1
ATOM 699 C C . PHE A 1 85 ? -15.134 7.418 18.108 1.00 93.88 85 PHE A C 1
ATOM 701 O O . PHE A 1 85 ? -16.179 7.883 17.655 1.00 93.88 85 PHE A O 1
ATOM 708 N N . SER A 1 86 ? -13.960 7.960 17.824 1.00 93.69 86 SER A N 1
ATOM 709 C CA . SER A 1 86 ? -13.749 8.898 16.728 1.00 93.69 86 SER A CA 1
ATOM 710 C C . SER A 1 86 ? -13.894 8.154 15.404 1.00 93.69 86 SER A C 1
ATOM 712 O O . SER A 1 86 ? -13.568 6.968 15.324 1.00 93.69 86 SER A O 1
ATOM 714 N N . LEU A 1 87 ? -14.390 8.837 14.370 1.00 93.00 87 LEU A N 1
ATOM 715 C CA . LEU A 1 87 ? -14.449 8.256 13.031 1.00 93.00 87 LEU A CA 1
ATOM 716 C C . LEU A 1 87 ? -13.041 7.874 12.565 1.00 93.00 87 LEU A C 1
ATOM 718 O O . LEU A 1 87 ? -12.072 8.610 12.782 1.00 93.00 87 LEU A O 1
ATOM 722 N N . ILE A 1 88 ? -12.953 6.698 11.950 1.00 93.38 88 ILE A N 1
ATOM 723 C CA . ILE A 1 88 ? -11.720 6.217 11.339 1.00 93.38 88 ILE A CA 1
ATOM 724 C C . ILE A 1 88 ? -11.444 7.095 10.126 1.00 93.38 88 ILE A C 1
ATOM 726 O O . ILE A 1 88 ? -12.322 7.307 9.298 1.00 93.38 88 ILE A O 1
ATOM 730 N N . ASP A 1 89 ? -10.216 7.568 10.023 1.00 92.44 89 ASP A N 1
ATOM 731 C CA . ASP A 1 89 ? -9.676 8.250 8.857 1.00 92.44 89 ASP A CA 1
ATOM 732 C C . ASP A 1 89 ? -8.202 7.852 8.722 1.00 92.44 89 ASP A C 1
ATOM 734 O O . ASP A 1 89 ? -7.648 7.214 9.624 1.00 92.44 89 ASP A O 1
ATOM 738 N N . PHE A 1 90 ? -7.547 8.203 7.621 1.00 91.56 90 PHE A N 1
ATOM 739 C CA . PHE A 1 90 ? -6.124 7.948 7.441 1.00 91.56 90 PHE A CA 1
ATOM 740 C C . PHE A 1 90 ? -5.363 9.149 6.904 1.00 91.56 90 PHE A C 1
ATOM 742 O O . PHE A 1 90 ? -5.828 9.925 6.081 1.00 91.56 90 PHE A O 1
ATOM 749 N N . SER A 1 91 ? -4.112 9.247 7.334 1.00 87.62 91 SER A N 1
ATOM 750 C CA . SER A 1 91 ? -3.125 10.140 6.740 1.00 87.62 91 SER A CA 1
ATOM 751 C C . SER A 1 91 ? -1.730 9.551 6.914 1.00 87.62 91 SER A C 1
ATOM 753 O O . SER A 1 91 ? -1.446 8.848 7.884 1.00 87.62 91 SER A O 1
ATOM 755 N N . ASP A 1 92 ? -0.857 9.799 5.936 1.00 82.56 92 ASP A N 1
ATOM 756 C CA . ASP A 1 92 ? 0.575 9.474 5.996 1.00 82.56 92 ASP A CA 1
ATOM 757 C C . ASP A 1 92 ? 0.908 8.055 6.510 1.00 82.56 92 ASP A C 1
ATOM 759 O O . ASP A 1 92 ? 1.804 7.857 7.334 1.00 82.56 92 ASP A O 1
ATOM 763 N N . GLY A 1 93 ? 0.194 7.043 6.005 1.00 82.00 93 GLY A N 1
ATOM 764 C CA . GLY A 1 93 ? 0.465 5.639 6.338 1.00 82.00 93 GLY A CA 1
ATOM 765 C C . GLY A 1 93 ? -0.114 5.171 7.677 1.00 82.00 93 GLY A C 1
ATOM 766 O O . GLY A 1 93 ? 0.292 4.123 8.188 1.00 82.00 93 GLY A O 1
ATOM 767 N N . LYS A 1 94 ? -1.013 5.957 8.276 1.00 92.38 94 LYS A N 1
ATOM 768 C CA . LYS A 1 94 ? -1.602 5.695 9.590 1.00 92.38 94 LYS A CA 1
ATOM 769 C C . LYS A 1 94 ? -3.098 5.951 9.573 1.00 92.38 94 LYS A C 1
ATOM 771 O O . LYS A 1 94 ? -3.569 6.826 8.855 1.00 92.38 94 LYS A O 1
ATOM 776 N N . LEU A 1 95 ? -3.811 5.207 10.401 1.00 94.12 95 LEU A N 1
ATOM 777 C CA . LEU A 1 95 ? -5.191 5.455 10.773 1.00 94.12 95 LEU A CA 1
ATOM 778 C C . LEU A 1 95 ? -5.241 6.351 12.015 1.00 94.12 95 LEU A C 1
ATOM 780 O O . LEU A 1 95 ? -4.330 6.348 12.854 1.00 94.12 95 LEU A O 1
ATOM 784 N N . THR A 1 96 ? -6.321 7.114 12.133 1.00 91.25 96 THR A N 1
ATOM 785 C CA . THR A 1 96 ? -6.641 7.877 13.339 1.00 91.25 96 THR A CA 1
ATOM 786 C C . THR A 1 96 ? -6.847 6.938 14.526 1.00 91.25 96 THR A C 1
ATOM 788 O O . THR A 1 96 ? -7.372 5.834 14.398 1.00 91.25 96 THR A O 1
ATOM 791 N N . TYR A 1 97 ? -6.414 7.372 15.710 1.00 93.12 97 TYR A N 1
ATOM 792 C CA . TYR A 1 97 ? -6.685 6.641 16.943 1.00 93.12 97 TYR A CA 1
ATOM 793 C C . TYR A 1 97 ? -8.165 6.809 17.308 1.00 93.12 97 TYR A C 1
ATOM 795 O O . TYR A 1 97 ? -8.621 7.926 17.568 1.00 93.12 97 TYR A O 1
ATOM 803 N N . ALA A 1 98 ? -8.921 5.712 17.295 1.00 93.56 98 ALA A N 1
ATOM 804 C CA . ALA A 1 98 ? -10.375 5.767 17.379 1.00 93.56 98 ALA A CA 1
ATOM 805 C C . ALA A 1 98 ? -10.894 5.899 18.818 1.00 93.56 98 ALA A C 1
ATOM 807 O O . ALA A 1 98 ? -11.940 6.504 19.028 1.00 93.56 98 ALA A O 1
ATOM 808 N N . LEU A 1 99 ? -10.202 5.354 19.822 1.00 93.44 99 LEU A N 1
ATOM 809 C CA . LEU A 1 99 ? -10.714 5.316 21.196 1.00 93.44 99 LEU A CA 1
ATOM 810 C C . LEU A 1 99 ? -10.771 6.731 21.810 1.00 93.44 99 LEU A C 1
ATOM 812 O O . LEU A 1 99 ? -9.752 7.415 21.905 1.00 93.44 99 LEU A O 1
ATOM 816 N N . LYS A 1 100 ? -11.960 7.184 22.234 1.00 92.69 100 LYS A N 1
ATOM 817 C CA . LYS A 1 100 ? -12.134 8.509 22.858 1.00 92.69 100 LYS A CA 1
ATOM 818 C C . LYS A 1 100 ? -11.689 8.536 24.318 1.00 92.69 100 LYS A C 1
ATOM 820 O O . LYS A 1 100 ? -11.612 7.502 24.983 1.00 92.69 100 LYS A O 1
ATOM 825 N N . GLU A 1 101 ? -11.476 9.749 24.837 1.00 84.81 101 GLU A N 1
ATOM 826 C CA . GLU A 1 101 ? -11.005 9.975 26.211 1.00 84.81 101 GLU A CA 1
ATOM 827 C C . GLU A 1 101 ? -11.833 9.233 27.267 1.00 84.81 101 GLU A C 1
ATOM 829 O O . GLU A 1 101 ? -11.264 8.638 28.182 1.00 84.81 101 GLU A O 1
ATOM 834 N N . THR A 1 102 ? -13.157 9.193 27.086 1.00 81.56 102 THR A N 1
ATOM 835 C CA . THR A 1 102 ? -14.111 8.503 27.968 1.00 81.56 102 THR A CA 1
ATOM 836 C C . THR A 1 102 ? -13.784 7.027 28.180 1.00 81.56 102 THR A C 1
ATOM 838 O O . THR A 1 102 ? -14.012 6.513 29.270 1.00 81.56 102 THR A O 1
ATOM 841 N N . LEU A 1 103 ? -13.220 6.353 27.174 1.00 85.56 103 LEU A N 1
ATOM 842 C CA . LEU A 1 103 ? -12.820 4.949 27.256 1.00 85.56 103 LEU A CA 1
ATOM 843 C C . LEU A 1 103 ? -11.325 4.760 27.529 1.00 85.56 103 LEU A C 1
ATOM 845 O O . LEU A 1 103 ? -10.947 3.777 28.160 1.00 85.56 103 LEU A O 1
ATOM 849 N N . THR A 1 104 ? -10.464 5.694 27.111 1.00 81.44 104 THR A N 1
ATOM 850 C CA . THR A 1 104 ? -9.010 5.593 27.363 1.00 81.44 104 THR A CA 1
ATOM 851 C C . THR A 1 104 ? -8.628 5.670 28.846 1.00 81.44 104 THR A C 1
ATOM 853 O O . THR A 1 104 ? -7.511 5.294 29.199 1.00 81.44 104 THR A O 1
ATOM 856 N N . GLN A 1 105 ? -9.532 6.152 29.710 1.00 83.56 105 GLN A N 1
ATOM 857 C CA . GLN A 1 105 ? -9.339 6.187 31.164 1.00 83.56 105 GLN A CA 1
ATOM 858 C C . GLN A 1 105 ? -9.450 4.796 31.820 1.00 83.56 105 GLN A C 1
ATOM 860 O O . GLN A 1 105 ? -8.891 4.603 32.899 1.00 83.56 105 GLN A O 1
ATOM 865 N N . ASP A 1 106 ? -10.113 3.818 31.186 1.00 86.62 106 ASP A N 1
ATOM 866 C CA . ASP A 1 106 ? -10.051 2.411 31.611 1.00 86.62 106 ASP A CA 1
ATOM 867 C C . ASP A 1 106 ? -8.826 1.749 30.960 1.00 86.62 106 ASP A C 1
ATOM 869 O O . ASP A 1 106 ? -8.825 1.414 29.772 1.00 86.62 106 ASP A O 1
ATOM 873 N N . GLU A 1 107 ? -7.767 1.552 31.753 1.00 88.44 107 GLU A N 1
ATOM 874 C CA . GLU A 1 107 ? -6.481 1.014 31.284 1.00 88.44 107 GLU A CA 1
ATOM 875 C C . GLU A 1 107 ? -6.613 -0.339 30.575 1.00 88.44 107 GLU A C 1
ATOM 877 O O . GLU A 1 107 ? -5.916 -0.590 29.595 1.00 88.44 107 GLU A O 1
ATOM 882 N N . LYS A 1 108 ? -7.535 -1.198 31.016 1.00 88.69 108 LYS A N 1
ATOM 883 C CA . LYS A 1 108 ? -7.735 -2.527 30.424 1.00 88.69 108 LYS A CA 1
ATOM 884 C C . LYS A 1 108 ? -8.450 -2.433 29.073 1.00 88.69 108 LYS A C 1
ATOM 886 O O . LYS A 1 108 ? -8.142 -3.197 28.166 1.00 88.69 108 LYS A O 1
ATOM 891 N N . ILE A 1 109 ? -9.422 -1.527 28.931 1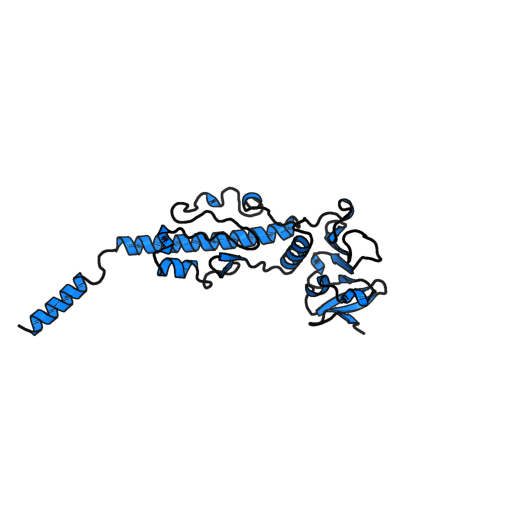.00 90.50 109 ILE A N 1
ATOM 892 C CA . ILE A 1 109 ? -10.091 -1.263 27.643 1.00 90.50 109 ILE A CA 1
ATOM 893 C C . ILE A 1 109 ? -9.087 -0.696 26.641 1.00 90.50 109 ILE A C 1
ATOM 895 O O . ILE A 1 109 ? -9.004 -1.174 25.506 1.00 90.50 109 ILE A O 1
ATOM 899 N N . LYS A 1 110 ? -8.275 0.264 27.091 1.00 92.56 110 LYS A N 1
ATOM 900 C CA . LYS A 1 110 ? -7.184 0.833 26.305 1.00 92.56 110 LYS A CA 1
ATOM 901 C C . LYS A 1 110 ? -6.190 -0.239 25.852 1.00 92.56 110 LYS A C 1
ATOM 903 O O . LYS A 1 110 ? -5.912 -0.334 24.661 1.00 92.56 110 LYS A O 1
ATOM 908 N N . GLU A 1 111 ? -5.712 -1.079 26.770 1.00 92.31 111 GLU A N 1
ATOM 909 C CA . GLU A 1 111 ? -4.758 -2.154 26.469 1.00 92.31 111 GLU A CA 1
ATOM 910 C C . GLU A 1 111 ? -5.296 -3.129 25.413 1.00 92.31 111 GLU A C 1
ATOM 912 O O . GLU A 1 111 ? -4.558 -3.555 24.527 1.00 92.31 111 GLU A O 1
ATOM 917 N N . ILE A 1 112 ? -6.591 -3.456 25.460 1.00 93.06 112 ILE A N 1
ATOM 918 C CA . ILE A 1 112 ? -7.216 -4.352 24.480 1.00 93.06 112 ILE A CA 1
ATOM 919 C C . ILE A 1 112 ? -7.270 -3.708 23.090 1.00 93.06 112 ILE A C 1
ATOM 921 O O . ILE A 1 112 ? -6.921 -4.371 22.113 1.00 93.06 112 ILE A O 1
ATOM 925 N N . TYR A 1 113 ? -7.668 -2.436 22.986 1.00 95.06 113 TYR A N 1
ATOM 926 C CA . TYR A 1 113 ? -7.701 -1.724 21.702 1.00 95.06 113 TYR A CA 1
ATOM 927 C C . TYR A 1 113 ? -6.297 -1.531 21.098 1.00 95.06 113 TYR A C 1
ATOM 929 O O . TYR A 1 113 ? -6.103 -1.683 19.887 1.00 95.06 113 TYR A O 1
ATOM 937 N N . GLU A 1 114 ? -5.311 -1.234 21.945 1.00 95.31 114 GLU A N 1
ATOM 938 C CA . GLU A 1 114 ? -3.906 -1.036 21.569 1.00 95.31 114 GLU A CA 1
ATOM 939 C C . GLU A 1 114 ? -3.146 -2.356 21.359 1.00 95.31 114 GLU A C 1
ATOM 941 O O . GLU A 1 114 ? -2.008 -2.361 20.887 1.00 95.31 114 GLU A O 1
ATOM 946 N N . SER A 1 115 ? -3.757 -3.499 21.673 1.00 94.50 115 SER A N 1
ATOM 947 C CA . SER A 1 115 ? -3.121 -4.797 21.488 1.00 94.50 115 SER A CA 1
ATOM 948 C C . SER A 1 115 ? -2.977 -5.142 20.008 1.00 94.50 115 SER A C 1
ATOM 950 O O . SER A 1 115 ? -3.944 -5.165 19.247 1.00 94.50 115 SER A O 1
ATOM 952 N N . ASN A 1 116 ? -1.768 -5.545 19.616 1.00 95.31 116 ASN A N 1
ATOM 953 C CA . ASN A 1 116 ? -1.499 -6.095 18.285 1.00 95.31 116 ASN A CA 1
ATOM 954 C C . ASN A 1 116 ? -1.992 -7.542 18.113 1.00 95.31 116 ASN A C 1
ATOM 956 O O . ASN A 1 116 ? -1.873 -8.103 17.034 1.00 95.31 116 ASN A O 1
ATOM 960 N N . THR A 1 117 ? -2.553 -8.157 19.158 1.00 91.88 117 THR A N 1
ATOM 961 C CA . THR A 1 117 ? -3.013 -9.558 19.127 1.00 91.88 117 THR A CA 1
ATOM 962 C C . THR A 1 117 ? -4.187 -9.781 18.172 1.00 91.88 117 THR A C 1
ATOM 964 O O . THR A 1 117 ? -4.338 -10.873 17.633 1.00 91.88 117 THR A O 1
ATOM 967 N N . PHE A 1 118 ? -5.031 -8.766 17.978 1.00 87.06 118 PHE A N 1
ATOM 968 C CA . PHE A 1 118 ? -6.271 -8.863 17.196 1.00 87.06 118 PHE A CA 1
ATOM 969 C C . PHE A 1 118 ? -6.192 -8.140 15.850 1.00 87.06 118 PHE A C 1
ATOM 971 O O . PHE A 1 118 ? -7.225 -7.837 15.255 1.00 87.06 118 PHE A O 1
ATOM 978 N N . ARG A 1 119 ? -4.977 -7.814 15.410 1.00 94.50 119 ARG A N 1
ATOM 979 C CA . ARG A 1 119 ? -4.723 -6.976 14.245 1.00 94.50 119 ARG A CA 1
ATOM 980 C C . ARG A 1 119 ? -3.836 -7.739 13.270 1.00 94.50 119 ARG A C 1
ATOM 982 O O . ARG A 1 119 ? -2.779 -8.228 13.661 1.00 94.50 119 ARG A O 1
ATOM 989 N N . ASP A 1 120 ? -4.278 -7.826 12.020 1.00 94.81 120 ASP A N 1
ATOM 990 C CA . ASP A 1 120 ? -3.571 -8.563 10.967 1.00 94.81 120 ASP A CA 1
ATOM 991 C C . ASP A 1 120 ? -2.879 -7.581 10.011 1.00 94.81 120 ASP A C 1
ATOM 993 O O . ASP A 1 120 ? -1.682 -7.679 9.738 1.00 94.81 120 ASP A O 1
ATOM 997 N N . ARG A 1 121 ? -3.638 -6.598 9.515 1.00 95.12 121 ARG A N 1
ATOM 998 C CA . ARG A 1 121 ? -3.211 -5.562 8.564 1.00 95.12 121 ARG A CA 1
ATOM 999 C C . ARG A 1 121 ? -2.954 -4.223 9.238 1.00 95.12 121 ARG A C 1
ATOM 1001 O O . ARG A 1 121 ? -2.470 -3.306 8.581 1.00 95.12 121 ARG A O 1
ATOM 1008 N N . THR A 1 122 ? -3.272 -4.081 10.516 1.00 96.38 122 THR A N 1
ATOM 1009 C CA . THR A 1 122 ? -2.986 -2.889 11.316 1.00 96.38 122 THR A CA 1
ATOM 1010 C C . THR A 1 122 ? -2.081 -3.226 12.493 1.00 96.38 122 THR A C 1
ATOM 1012 O O . THR A 1 122 ? -1.927 -4.383 12.869 1.00 96.38 122 THR A O 1
ATOM 1015 N N . PHE A 1 123 ? -1.441 -2.222 13.082 1.00 95.94 123 PHE A N 1
ATOM 1016 C CA . PHE A 1 123 ? -0.727 -2.388 14.343 1.00 95.94 123 PHE A CA 1
ATOM 1017 C C . PHE A 1 123 ? -0.642 -1.066 15.098 1.00 95.94 123 PHE A C 1
ATOM 1019 O O . PHE A 1 123 ? -0.429 -0.005 14.514 1.00 95.94 123 PHE A O 1
ATOM 1026 N N . PHE A 1 124 ? -0.779 -1.127 16.414 1.00 95.81 124 PHE A N 1
ATOM 1027 C CA . PHE A 1 124 ? -0.554 -0.001 17.298 1.00 95.81 124 PHE A CA 1
ATOM 1028 C C . PHE A 1 124 ? 0.938 0.183 17.575 1.00 95.81 124 PHE A C 1
ATOM 1030 O O . PHE A 1 124 ? 1.660 -0.763 17.921 1.00 95.81 124 PHE A O 1
ATOM 1037 N N . LYS A 1 125 ? 1.395 1.428 17.435 1.00 94.38 125 LYS A N 1
ATOM 1038 C CA . LYS A 1 125 ? 2.741 1.874 17.793 1.00 94.38 125 LYS A CA 1
ATOM 1039 C C . LYS A 1 125 ? 2.733 3.386 18.012 1.00 94.38 125 LYS A C 1
ATOM 1041 O O . LYS A 1 125 ? 2.077 4.099 17.264 1.00 94.38 125 LYS A O 1
ATOM 1046 N N . ASP A 1 126 ? 3.482 3.884 18.995 1.00 90.00 126 ASP A N 1
ATOM 1047 C CA . ASP A 1 126 ? 3.691 5.325 19.221 1.00 90.00 126 ASP A CA 1
ATOM 1048 C C . ASP A 1 126 ? 2.376 6.142 19.206 1.00 90.00 126 ASP A C 1
ATOM 1050 O O . ASP A 1 126 ? 2.265 7.167 18.531 1.00 90.00 126 ASP A O 1
ATOM 1054 N N . SER A 1 127 ? 1.350 5.648 19.911 1.00 86.56 127 SER A N 1
ATOM 1055 C CA . SER A 1 127 ? 0.011 6.263 20.001 1.00 86.56 127 SER A CA 1
ATOM 1056 C C . SER A 1 127 ? -0.742 6.394 18.670 1.00 86.56 127 SER A C 1
ATOM 1058 O O . SER A 1 127 ? -1.647 7.214 18.546 1.00 86.56 127 SER A O 1
ATOM 1060 N N . SER A 1 128 ? -0.373 5.613 17.656 1.00 90.69 128 SER A N 1
ATOM 1061 C CA . SER A 1 128 ? -1.013 5.610 16.338 1.00 90.69 128 SER A CA 1
ATOM 1062 C C . SER A 1 128 ? -1.309 4.187 15.881 1.00 90.69 128 SER A C 1
ATOM 1064 O O . SER A 1 128 ? -0.597 3.245 16.239 1.00 90.69 128 SER A O 1
ATOM 1066 N N . ILE A 1 129 ? -2.327 4.041 15.037 1.00 95.75 129 ILE A N 1
ATOM 1067 C CA . ILE A 1 129 ? -2.598 2.793 14.328 1.00 95.75 129 ILE A CA 1
ATOM 1068 C C . ILE A 1 129 ? -1.935 2.891 12.960 1.00 95.75 129 ILE A C 1
ATOM 1070 O O . ILE A 1 129 ? -2.306 3.706 12.127 1.00 95.75 129 ILE A O 1
ATOM 1074 N N . PHE A 1 130 ? -0.911 2.091 12.723 1.00 95.44 130 PHE A N 1
ATOM 1075 C CA . PHE A 1 130 ? -0.256 1.981 11.426 1.00 95.44 130 PHE A CA 1
ATOM 1076 C C . PHE A 1 130 ? -0.897 0.862 10.621 1.00 95.44 130 PHE A C 1
ATOM 1078 O O . PHE A 1 130 ? -1.457 -0.076 11.190 1.00 95.44 130 PHE A O 1
ATOM 1085 N N . PHE A 1 131 ? -0.769 0.928 9.300 1.00 93.69 131 PHE A N 1
ATOM 1086 C CA . PHE A 1 131 ? -1.252 -0.130 8.427 1.00 93.69 131 PHE A CA 1
ATOM 1087 C C . PHE A 1 131 ? -0.151 -0.812 7.615 1.00 93.69 131 PHE A C 1
ATOM 1089 O O . PHE A 1 131 ? 0.894 -0.240 7.306 1.00 93.69 131 PHE A O 1
ATOM 1096 N N . LEU A 1 132 ? -0.418 -2.065 7.261 1.00 93.06 132 LEU A N 1
ATOM 1097 C CA . LEU A 1 132 ? 0.417 -2.964 6.484 1.00 93.06 132 LEU A CA 1
ATOM 1098 C C . LEU A 1 132 ? -0.295 -3.289 5.168 1.00 93.06 132 LEU A C 1
ATOM 1100 O O . LEU A 1 132 ? -1.310 -3.991 5.119 1.00 93.06 132 LEU A O 1
ATOM 1104 N N . ILE A 1 133 ? 0.283 -2.795 4.078 1.00 93.00 133 ILE A N 1
ATOM 1105 C CA . ILE A 1 133 ? 0.020 -3.321 2.736 1.00 93.00 133 ILE A CA 1
ATOM 1106 C C . ILE A 1 133 ? 0.684 -4.699 2.687 1.00 93.00 133 ILE A C 1
ATOM 1108 O O . ILE A 1 133 ? 1.827 -4.833 3.125 1.00 93.00 133 ILE A O 1
ATOM 1112 N N . GLU A 1 134 ? -0.000 -5.727 2.197 1.00 92.69 134 GLU A N 1
ATOM 1113 C CA . GLU A 1 134 ? 0.542 -7.085 2.094 1.00 92.69 134 GLU A CA 1
ATOM 1114 C C . GLU A 1 134 ? 0.961 -7.423 0.672 1.00 92.69 134 GLU A C 1
ATOM 1116 O O . GLU A 1 134 ? 2.022 -8.033 0.500 1.00 92.69 134 GLU A O 1
ATOM 1121 N N . ASP A 1 135 ? 0.189 -7.012 -0.335 1.00 92.25 135 ASP A N 1
ATOM 1122 C CA . ASP A 1 135 ? 0.493 -7.365 -1.713 1.00 92.25 135 ASP A CA 1
ATOM 1123 C C . ASP A 1 135 ? 1.787 -6.687 -2.184 1.00 92.25 135 ASP A C 1
ATOM 1125 O O . ASP A 1 135 ? 1.967 -5.472 -2.086 1.00 92.25 135 ASP A O 1
ATOM 1129 N N . ASP A 1 136 ? 2.720 -7.494 -2.695 1.00 88.56 136 ASP A N 1
ATOM 1130 C CA . ASP A 1 136 ? 4.038 -7.008 -3.109 1.00 88.56 136 ASP A CA 1
ATOM 1131 C C . ASP A 1 136 ? 3.955 -5.980 -4.241 1.00 88.56 136 ASP A C 1
ATOM 1133 O O . ASP A 1 136 ? 4.768 -5.055 -4.285 1.00 88.56 136 ASP A O 1
ATOM 1137 N N . PHE A 1 137 ? 2.994 -6.133 -5.159 1.00 90.81 137 PHE A N 1
ATOM 1138 C CA . PHE A 1 137 ? 2.822 -5.187 -6.251 1.00 90.81 137 PHE A CA 1
ATOM 1139 C C . PHE A 1 137 ? 2.196 -3.889 -5.742 1.00 90.81 137 PHE A C 1
ATOM 1141 O O . PHE A 1 137 ? 2.711 -2.819 -6.057 1.00 90.81 137 PHE A O 1
ATOM 1148 N N . ALA A 1 138 ? 1.192 -3.958 -4.863 1.00 94.12 138 ALA A N 1
ATOM 1149 C CA . ALA A 1 138 ? 0.644 -2.772 -4.202 1.00 94.12 138 ALA A CA 1
ATOM 1150 C C . ALA A 1 138 ? 1.711 -2.005 -3.398 1.00 94.12 138 ALA A C 1
ATOM 1152 O O . ALA A 1 138 ? 1.794 -0.782 -3.495 1.00 94.12 138 ALA A O 1
ATOM 1153 N N . LYS A 1 139 ? 2.589 -2.704 -2.659 1.00 91.69 139 LYS A N 1
ATOM 1154 C CA . LYS A 1 139 ? 3.738 -2.087 -1.963 1.00 91.69 139 LYS A CA 1
ATOM 1155 C C . LYS A 1 139 ? 4.660 -1.361 -2.932 1.00 91.69 139 LYS A C 1
ATOM 1157 O O . LYS A 1 139 ? 5.120 -0.259 -2.639 1.00 91.69 139 LYS A O 1
ATOM 1162 N N . HIS A 1 140 ? 4.949 -1.989 -4.069 1.00 90.69 140 HIS A N 1
ATOM 1163 C CA . HIS A 1 140 ? 5.800 -1.398 -5.086 1.00 90.69 140 HIS A CA 1
ATOM 1164 C C . HIS A 1 140 ? 5.152 -0.163 -5.719 1.00 90.69 140 HIS A C 1
ATOM 1166 O O . HIS A 1 140 ? 5.807 0.870 -5.807 1.00 90.69 140 HIS A O 1
ATOM 1172 N N . LEU A 1 141 ? 3.865 -0.221 -6.073 1.00 93.81 141 LEU A N 1
ATOM 1173 C CA . LEU A 1 141 ? 3.121 0.938 -6.569 1.00 93.81 141 LEU A CA 1
ATOM 1174 C C . LEU A 1 141 ? 3.092 2.069 -5.537 1.00 93.81 141 LEU A C 1
ATOM 1176 O O . LEU A 1 141 ? 3.423 3.199 -5.881 1.00 93.81 141 LEU A O 1
ATOM 1180 N N . ASN A 1 142 ? 2.784 1.767 -4.272 1.00 93.38 142 ASN A N 1
ATOM 1181 C CA . ASN A 1 142 ? 2.800 2.747 -3.187 1.00 93.38 142 ASN A CA 1
ATOM 1182 C C . ASN A 1 142 ? 4.165 3.446 -3.089 1.00 93.38 142 ASN A C 1
ATOM 1184 O O . ASN A 1 142 ? 4.239 4.671 -3.059 1.00 93.38 142 ASN A O 1
ATOM 1188 N N . TYR A 1 143 ? 5.259 2.677 -3.129 1.00 91.56 143 TYR A N 1
ATOM 1189 C CA . TYR A 1 143 ? 6.610 3.232 -3.160 1.00 91.56 143 TYR A CA 1
ATOM 1190 C C . TYR A 1 143 ? 6.824 4.185 -4.346 1.00 91.56 143 TYR A C 1
ATOM 1192 O O . TYR A 1 143 ? 7.248 5.324 -4.151 1.00 91.56 143 TYR A O 1
ATOM 1200 N N . LEU A 1 144 ? 6.505 3.744 -5.566 1.00 92.31 144 LEU A N 1
ATOM 1201 C CA . LEU A 1 144 ? 6.666 4.559 -6.771 1.00 92.31 144 LEU A CA 1
ATOM 1202 C C . LEU A 1 144 ? 5.840 5.855 -6.702 1.00 92.31 144 LEU A C 1
ATOM 1204 O O . LEU A 1 144 ? 6.322 6.912 -7.101 1.00 92.31 144 LEU A O 1
ATOM 1208 N N . ILE A 1 145 ? 4.613 5.798 -6.184 1.00 93.56 145 ILE A N 1
ATOM 1209 C CA . ILE A 1 145 ? 3.741 6.971 -6.053 1.00 93.56 145 ILE A CA 1
ATOM 1210 C C . ILE A 1 145 ? 4.302 7.954 -5.015 1.00 93.56 145 ILE A C 1
ATOM 1212 O O . ILE A 1 145 ? 4.368 9.157 -5.279 1.00 93.56 145 ILE A O 1
ATOM 1216 N N . LEU A 1 146 ? 4.773 7.465 -3.863 1.00 91.69 146 LEU A N 1
ATOM 1217 C CA . LEU A 1 146 ? 5.403 8.301 -2.834 1.00 91.69 146 LEU A CA 1
ATOM 1218 C C . LEU A 1 146 ? 6.661 9.006 -3.356 1.00 91.69 146 LEU A C 1
ATOM 1220 O O . LEU A 1 146 ? 6.842 10.199 -3.122 1.00 91.69 146 LEU A O 1
ATOM 1224 N N . GLU A 1 147 ? 7.486 8.301 -4.127 1.00 90.12 147 GLU A N 1
ATOM 1225 C CA . GLU A 1 147 ? 8.681 8.848 -4.780 1.00 90.12 147 GLU A CA 1
ATOM 1226 C C . GLU A 1 147 ? 8.375 9.903 -5.851 1.00 90.12 147 GLU A C 1
ATOM 1228 O O . GLU A 1 147 ? 9.240 10.705 -6.195 1.00 90.12 147 GLU A O 1
ATOM 1233 N N . GLN A 1 148 ? 7.143 9.939 -6.360 1.00 89.06 148 GLN A N 1
ATOM 1234 C CA . GLN A 1 148 ? 6.654 10.986 -7.261 1.00 89.06 148 GLN A CA 1
ATOM 1235 C C . GLN A 1 148 ? 5.812 12.033 -6.530 1.00 89.06 148 GLN A C 1
ATOM 1237 O O . GLN A 1 148 ? 4.874 12.590 -7.101 1.00 89.06 148 GLN A O 1
ATOM 1242 N N . ASN A 1 149 ? 6.127 12.309 -5.261 1.00 90.44 149 ASN A N 1
ATOM 1243 C CA . ASN A 1 149 ? 5.416 13.286 -4.435 1.00 90.44 149 ASN A CA 1
ATOM 1244 C C . ASN A 1 149 ? 3.903 13.017 -4.384 1.00 90.44 149 ASN A C 1
ATOM 1246 O O . ASN A 1 149 ? 3.101 13.929 -4.572 1.00 90.44 149 ASN A O 1
ATOM 1250 N N . LYS A 1 150 ? 3.518 11.751 -4.179 1.00 91.06 150 LYS A N 1
ATOM 1251 C CA . LYS A 1 150 ? 2.120 11.281 -4.146 1.00 91.06 150 LYS A CA 1
ATOM 1252 C C . LYS A 1 150 ? 1.366 11.426 -5.482 1.00 91.06 150 LYS A C 1
ATOM 1254 O O . LYS A 1 150 ? 0.158 11.226 -5.527 1.00 91.06 150 LYS A O 1
ATOM 1259 N N . SER A 1 151 ? 2.056 11.722 -6.589 1.00 90.75 151 SER A N 1
ATOM 1260 C CA . SER A 1 151 ? 1.422 11.814 -7.909 1.00 90.75 151 SER A CA 1
ATOM 1261 C C . SER A 1 151 ? 1.057 10.433 -8.464 1.00 90.75 151 SER A C 1
ATOM 1263 O O . SER A 1 151 ? 1.901 9.534 -8.450 1.00 90.75 151 SER A O 1
ATOM 1265 N N . PRO A 1 152 ? -0.138 10.269 -9.062 1.00 92.44 152 PRO A N 1
ATOM 1266 C CA . PRO A 1 152 ? -0.573 8.988 -9.611 1.00 92.44 152 PRO A CA 1
ATOM 1267 C C . PRO A 1 152 ? 0.319 8.528 -10.766 1.00 92.44 152 PRO A C 1
ATOM 1269 O O . PRO A 1 152 ? 0.844 9.357 -11.528 1.00 92.44 152 PRO A O 1
ATOM 1272 N N . ILE A 1 153 ? 0.442 7.211 -10.936 1.00 92.94 153 ILE A N 1
ATOM 1273 C CA . ILE A 1 153 ? 1.090 6.617 -12.108 1.00 92.94 153 ILE A CA 1
ATOM 1274 C C . ILE A 1 153 ? 0.063 6.619 -13.240 1.00 92.94 153 ILE A C 1
ATOM 1276 O O . ILE A 1 153 ? -0.896 5.857 -13.237 1.00 92.94 153 ILE A O 1
ATOM 1280 N N . ILE A 1 154 ? 0.272 7.509 -14.204 1.00 91.31 154 ILE A N 1
ATOM 1281 C CA . ILE A 1 154 ? -0.620 7.728 -15.352 1.00 91.31 154 ILE A CA 1
ATOM 1282 C C . ILE A 1 154 ? 0.059 7.285 -16.648 1.00 91.31 154 ILE A C 1
ATOM 1284 O O . ILE A 1 154 ? 1.223 6.876 -16.626 1.00 91.31 154 ILE A O 1
ATOM 1288 N N . SER A 1 155 ? -0.646 7.396 -17.776 1.00 90.69 155 SER A N 1
ATOM 1289 C CA . SER A 1 155 ? -0.071 7.140 -19.099 1.00 90.69 155 SER A CA 1
ATOM 1290 C C . SER A 1 155 ? 1.222 7.932 -19.318 1.00 90.69 155 SER A C 1
ATOM 1292 O O . SER A 1 155 ? 1.342 9.096 -18.925 1.00 90.69 155 SER A O 1
ATOM 1294 N N . CYS A 1 156 ? 2.203 7.308 -19.967 1.00 86.56 156 CYS A N 1
ATOM 1295 C CA . CYS A 1 156 ? 3.440 7.972 -20.361 1.00 86.56 156 CYS A CA 1
ATOM 1296 C C . CYS A 1 156 ? 3.205 9.094 -21.384 1.00 86.56 156 CYS A C 1
ATOM 1298 O O . CYS A 1 156 ? 4.019 10.010 -21.447 1.00 86.56 156 CYS A O 1
ATOM 1300 N N . GLU A 1 157 ? 2.111 9.035 -22.149 1.00 84.88 157 GLU A N 1
ATOM 1301 C CA . GLU A 1 157 ? 1.727 10.062 -23.130 1.00 84.88 157 GLU A CA 1
ATOM 1302 C C . GLU A 1 157 ? 1.161 11.316 -22.453 1.00 84.88 157 GLU A C 1
ATOM 1304 O O . GLU A 1 157 ? 1.478 12.436 -22.848 1.00 84.88 157 GLU A O 1
ATOM 1309 N N . ASP A 1 158 ? 0.417 11.132 -21.359 1.00 79.31 158 ASP A N 1
ATOM 1310 C CA . ASP A 1 158 ? -0.200 12.211 -20.573 1.00 79.31 158 ASP A CA 1
ATOM 1311 C C . ASP A 1 158 ? 0.799 12.908 -19.633 1.00 79.31 158 ASP A C 1
ATOM 1313 O O . ASP A 1 158 ? 0.443 13.745 -18.801 1.00 79.31 158 ASP A O 1
ATOM 1317 N N . SER A 1 159 ? 2.073 12.528 -19.711 1.00 66.50 159 SER A N 1
ATOM 1318 C CA . SER A 1 159 ? 3.080 12.880 -18.730 1.00 66.50 159 SER A CA 1
ATOM 1319 C C . SER A 1 159 ? 4.364 13.361 -19.393 1.00 66.50 159 SER A C 1
ATOM 1321 O O . SER A 1 159 ? 5.225 12.564 -19.767 1.00 66.50 159 SER A O 1
ATOM 1323 N N . SER A 1 160 ? 4.566 14.676 -19.424 1.00 63.50 160 SER A N 1
ATOM 1324 C CA . SER A 1 160 ? 5.849 15.256 -19.832 1.00 63.50 160 SER A CA 1
ATOM 1325 C C . SER A 1 160 ? 6.948 15.110 -18.769 1.00 63.50 160 SER A C 1
ATOM 1327 O O . SER A 1 160 ? 8.118 15.184 -19.123 1.00 63.50 160 SER A O 1
ATOM 1329 N N . SER A 1 161 ? 6.606 14.864 -17.492 1.00 65.94 161 SER A N 1
ATOM 1330 C CA . SER A 1 161 ? 7.568 15.005 -16.380 1.00 65.94 161 SER A CA 1
ATOM 1331 C C . SER A 1 161 ? 7.492 13.962 -15.244 1.00 65.94 161 SER A C 1
ATOM 1333 O O . SER A 1 161 ? 7.845 14.266 -14.107 1.00 65.94 161 SER A O 1
ATOM 1335 N N . LYS A 1 162 ? 6.962 12.753 -15.483 1.00 78.06 162 LYS A N 1
ATOM 1336 C CA . LYS A 1 162 ? 6.883 11.688 -14.449 1.00 78.06 162 LYS A CA 1
ATOM 1337 C C . LYS A 1 162 ? 7.890 10.565 -14.668 1.00 78.06 162 LYS A C 1
ATOM 1339 O O . LYS A 1 162 ? 7.860 9.911 -15.708 1.00 78.06 162 LYS A O 1
ATOM 1344 N N . LYS A 1 163 ? 8.718 10.302 -13.659 1.00 88.56 163 LYS A N 1
ATOM 1345 C CA . LYS A 1 163 ? 9.733 9.240 -13.632 1.00 88.56 163 LYS A CA 1
ATOM 1346 C C . LYS A 1 163 ? 9.149 7.830 -13.798 1.00 88.56 163 LYS A C 1
ATOM 1348 O O . LYS A 1 163 ? 9.812 6.958 -14.358 1.00 88.56 163 LYS A O 1
ATOM 1353 N N . TYR A 1 164 ? 7.918 7.606 -13.332 1.00 92.38 164 TYR A N 1
ATOM 1354 C CA . TYR A 1 164 ? 7.207 6.332 -13.472 1.00 92.38 164 TYR A CA 1
ATOM 1355 C C . TYR A 1 164 ? 5.859 6.552 -14.156 1.00 92.38 164 TYR A C 1
ATOM 1357 O O . TYR A 1 164 ? 5.094 7.438 -13.760 1.00 92.38 164 TYR A O 1
ATOM 1365 N N . CYS A 1 165 ? 5.562 5.752 -15.177 1.00 91.94 165 CYS A N 1
ATOM 1366 C CA . CYS A 1 165 ? 4.338 5.877 -15.966 1.00 91.94 165 CYS A CA 1
ATOM 1367 C C . CYS A 1 165 ? 3.889 4.534 -16.558 1.00 91.94 165 CYS A C 1
ATOM 1369 O O . CYS A 1 165 ? 4.613 3.539 -16.509 1.00 91.94 165 CYS A O 1
ATOM 1371 N N . LEU A 1 166 ? 2.675 4.516 -17.103 1.00 92.62 166 LEU A N 1
ATOM 1372 C CA . LEU A 1 166 ? 2.047 3.367 -17.748 1.00 92.62 166 LEU A CA 1
ATOM 1373 C C . LEU A 1 166 ? 2.145 3.471 -19.275 1.00 92.62 166 LEU A C 1
ATOM 1375 O O . LEU A 1 166 ? 1.861 4.523 -19.844 1.00 92.62 166 LEU A O 1
ATOM 1379 N N . ARG A 1 167 ? 2.458 2.366 -19.955 1.00 90.06 167 ARG A N 1
ATOM 1380 C CA . ARG A 1 167 ? 2.170 2.190 -21.390 1.00 90.06 167 ARG A CA 1
ATOM 1381 C C . ARG A 1 167 ? 1.226 1.017 -21.592 1.00 90.06 167 ARG A C 1
ATOM 1383 O O . ARG A 1 167 ? 1.270 0.038 -20.844 1.00 90.06 167 ARG A O 1
ATOM 1390 N N . ASP A 1 168 ? 0.359 1.136 -22.593 1.00 85.50 168 ASP A N 1
ATOM 1391 C CA . ASP A 1 168 ? -0.611 0.103 -22.974 1.00 85.50 168 ASP A CA 1
ATOM 1392 C C . ASP A 1 168 ? -1.447 -0.413 -21.791 1.00 85.50 168 ASP A C 1
ATOM 1394 O O . ASP A 1 168 ? -1.796 -1.591 -21.733 1.00 85.50 168 ASP A O 1
ATOM 1398 N N . THR A 1 169 ? -1.727 0.451 -20.807 1.00 84.38 169 THR A N 1
ATOM 1399 C CA . THR A 1 169 ? -2.472 0.194 -19.552 1.00 84.38 169 THR A CA 1
ATOM 1400 C C . THR A 1 169 ? -1.872 -0.814 -18.566 1.00 84.38 169 THR A C 1
ATOM 1402 O O . THR A 1 169 ? -2.177 -0.730 -17.381 1.00 84.38 169 THR A O 1
ATOM 1405 N N . ASN A 1 170 ? -1.000 -1.722 -19.009 1.00 90.62 170 ASN A N 1
ATOM 1406 C CA . ASN A 1 170 ? -0.532 -2.849 -18.194 1.00 90.62 170 ASN A CA 1
ATOM 1407 C C . ASN A 1 170 ? 0.988 -2.904 -18.009 1.00 90.62 170 ASN A C 1
ATOM 1409 O O . ASN A 1 170 ? 1.475 -3.723 -17.224 1.00 90.62 170 ASN A O 1
ATOM 1413 N N . HIS A 1 171 ? 1.749 -2.069 -18.720 1.00 93.19 171 HIS A N 1
ATOM 1414 C CA . HIS A 1 171 ? 3.200 -2.016 -18.586 1.00 93.19 171 HIS A CA 1
ATOM 1415 C C . HIS A 1 171 ? 3.619 -0.814 -17.753 1.00 93.19 171 HIS A C 1
ATOM 1417 O O . HIS A 1 171 ? 3.330 0.327 -18.108 1.00 93.19 171 HIS A O 1
ATOM 1423 N N . ILE A 1 172 ? 4.348 -1.073 -16.672 1.00 93.94 172 ILE A N 1
ATOM 1424 C CA . ILE A 1 172 ? 4.966 -0.035 -15.852 1.00 93.94 172 ILE A CA 1
ATOM 1425 C C . ILE A 1 172 ? 6.350 0.249 -16.425 1.00 93.94 172 ILE A C 1
ATOM 1427 O O . ILE A 1 172 ? 7.168 -0.662 -16.556 1.00 93.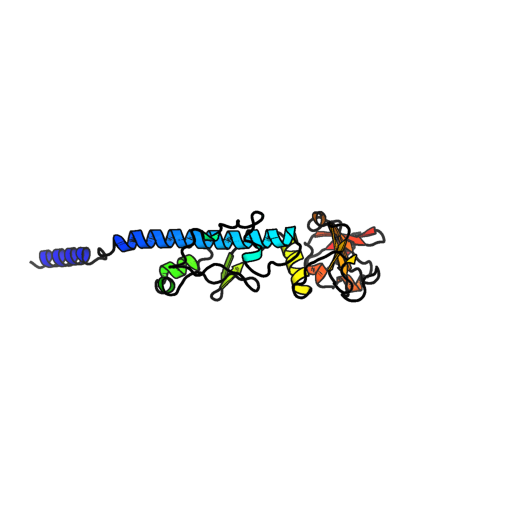94 172 ILE A O 1
ATOM 1431 N N . TYR A 1 173 ? 6.604 1.513 -16.748 1.00 93.56 173 TYR A N 1
ATOM 1432 C CA . TYR A 1 173 ? 7.889 2.025 -17.206 1.00 93.56 173 TYR A CA 1
ATOM 1433 C C . TYR A 1 173 ? 8.516 2.884 -16.117 1.00 93.56 173 TYR A C 1
ATOM 1435 O O . TYR A 1 173 ? 7.854 3.739 -15.524 1.00 93.56 173 TYR A O 1
ATOM 1443 N N . ILE A 1 174 ? 9.803 2.655 -15.866 1.00 93.75 174 ILE A N 1
ATOM 1444 C CA . ILE A 1 174 ? 10.576 3.341 -14.837 1.00 93.75 174 ILE A CA 1
ATOM 1445 C C . ILE A 1 174 ? 11.834 3.915 -15.474 1.00 93.75 174 ILE A C 1
ATOM 1447 O O . ILE A 1 174 ? 12.667 3.182 -16.011 1.00 93.75 174 ILE A O 1
ATOM 1451 N N . TYR A 1 175 ? 11.964 5.233 -15.393 1.00 91.88 175 TYR A N 1
ATOM 1452 C CA . TYR A 1 175 ? 13.084 5.994 -15.930 1.00 91.88 175 TYR A CA 1
ATOM 1453 C C . TYR A 1 175 ? 14.023 6.442 -14.802 1.00 91.88 175 TYR A C 1
ATOM 1455 O O . TYR A 1 175 ? 13.634 6.525 -13.638 1.00 91.88 175 TYR A O 1
ATOM 1463 N N . SER A 1 176 ? 15.279 6.732 -15.128 1.00 88.44 176 SER A N 1
ATOM 1464 C CA . SER A 1 176 ? 16.273 7.274 -14.196 1.00 88.44 176 SER A CA 1
ATOM 1465 C C . SER A 1 176 ? 16.058 8.762 -13.931 1.00 88.44 176 SER A C 1
ATOM 1467 O O . SER A 1 176 ? 16.437 9.256 -12.870 1.00 88.44 176 SER A O 1
ATOM 1469 N N . SER A 1 177 ? 15.399 9.451 -14.865 1.00 83.62 177 SER A N 1
ATOM 1470 C CA . SER A 1 177 ? 15.069 10.870 -14.814 1.00 83.62 177 SER A CA 1
ATOM 1471 C C . SER A 1 177 ? 13.567 11.087 -14.994 1.00 83.62 177 SER A C 1
ATOM 1473 O O . SER A 1 177 ? 12.885 10.339 -15.689 1.00 83.62 177 SER A O 1
ATOM 1475 N N . ASP A 1 178 ? 13.058 12.131 -14.356 1.00 78.50 178 ASP A N 1
ATOM 1476 C CA . ASP A 1 178 ? 11.706 12.655 -14.511 1.00 78.50 178 ASP A CA 1
ATOM 1477 C C . ASP A 1 178 ? 11.554 13.576 -15.735 1.00 78.50 178 ASP A C 1
ATOM 1479 O O . ASP A 1 178 ? 10.440 13.740 -16.222 1.00 78.50 178 ASP A O 1
ATOM 1483 N N . THR A 1 179 ? 12.648 14.141 -16.259 1.00 77.75 179 THR A N 1
ATOM 1484 C CA . THR A 1 179 ? 12.632 15.148 -17.341 1.00 77.75 179 THR A CA 1
ATOM 1485 C C . THR A 1 179 ? 12.907 14.582 -18.731 1.00 77.75 179 THR A C 1
ATOM 1487 O O . THR A 1 179 ? 12.368 15.090 -19.713 1.00 77.75 179 THR A O 1
ATOM 1490 N N . VAL A 1 180 ? 13.724 13.533 -18.836 1.00 73.88 180 VAL A N 1
ATOM 1491 C CA . VAL A 1 180 ? 14.077 12.892 -20.112 1.00 73.88 180 VAL A CA 1
ATOM 1492 C C . VAL A 1 180 ? 13.565 11.458 -20.104 1.00 73.88 180 VAL A C 1
ATOM 1494 O O . VAL A 1 180 ? 13.947 10.673 -19.236 1.00 73.88 180 VAL A O 1
ATOM 1497 N N . LYS A 1 181 ? 12.699 11.118 -21.067 1.00 72.50 181 LYS A N 1
ATOM 1498 C CA . LYS A 1 181 ? 12.017 9.817 -21.178 1.00 72.50 181 LYS A CA 1
ATOM 1499 C C . LYS A 1 181 ? 12.278 9.163 -22.528 1.00 72.50 181 LYS A C 1
ATOM 1501 O O . LYS A 1 181 ? 11.414 9.134 -23.404 1.00 72.50 181 LYS A O 1
ATOM 1506 N N . ASP A 1 182 ? 13.473 8.632 -22.688 1.00 78.12 182 ASP A N 1
ATOM 1507 C CA . ASP A 1 182 ? 13.854 7.870 -23.870 1.00 78.12 182 ASP A CA 1
ATOM 1508 C C . ASP A 1 182 ? 14.575 6.582 -23.456 1.00 78.12 182 ASP A C 1
ATOM 1510 O O . ASP A 1 182 ? 14.716 6.272 -22.270 1.00 78.12 182 ASP A O 1
ATOM 1514 N N . ASP A 1 183 ? 15.007 5.803 -24.442 1.00 75.50 183 ASP A N 1
ATOM 1515 C CA . ASP A 1 183 ? 15.686 4.530 -24.202 1.00 75.50 183 ASP A CA 1
ATOM 1516 C C . ASP A 1 183 ? 17.015 4.698 -23.440 1.00 75.50 183 ASP A C 1
ATOM 1518 O O . ASP A 1 183 ? 17.496 3.737 -22.843 1.00 75.50 183 ASP A O 1
ATOM 1522 N N . SER A 1 184 ? 17.606 5.901 -23.419 1.00 79.56 184 SER A N 1
ATOM 1523 C CA . SER A 1 184 ? 18.841 6.179 -22.676 1.00 79.56 184 SER A CA 1
ATOM 1524 C C . SER A 1 184 ? 18.600 6.358 -21.177 1.00 79.56 184 SER A C 1
ATOM 1526 O O . SER A 1 184 ? 19.487 6.065 -20.374 1.00 79.56 184 SER A O 1
ATOM 1528 N N . THR A 1 185 ? 17.400 6.795 -20.784 1.00 86.50 185 THR A N 1
ATOM 1529 C CA . THR A 1 185 ? 17.019 6.970 -19.376 1.00 86.50 185 THR A CA 1
ATOM 1530 C C . THR A 1 185 ? 16.135 5.850 -18.845 1.00 86.50 185 THR A C 1
ATOM 1532 O O . THR A 1 185 ? 15.896 5.786 -17.640 1.00 86.50 185 THR A O 1
ATOM 1535 N N . LEU A 1 186 ? 15.651 4.945 -19.694 1.00 90.25 186 LEU A N 1
ATOM 1536 C CA . LEU A 1 186 ? 14.871 3.784 -19.277 1.00 90.25 186 LEU A CA 1
ATOM 1537 C C . LEU A 1 186 ? 15.696 2.885 -18.344 1.00 90.25 186 LEU A C 1
ATOM 1539 O O . LEU A 1 186 ? 16.708 2.329 -18.756 1.00 90.25 186 LEU A O 1
ATOM 1543 N N . LEU A 1 187 ? 15.255 2.714 -17.094 1.00 93.62 187 LEU A N 1
ATOM 1544 C CA . LEU A 1 187 ? 15.885 1.803 -16.130 1.00 93.62 187 LEU A CA 1
ATOM 1545 C C . LEU A 1 187 ? 15.313 0.402 -16.238 1.00 93.62 187 LEU A C 1
ATOM 1547 O O . LEU A 1 187 ? 16.066 -0.569 -16.305 1.00 93.62 187 LEU A O 1
ATOM 1551 N N . MET A 1 188 ? 13.986 0.301 -16.204 1.00 93.50 188 MET A N 1
ATOM 1552 C CA . MET A 1 188 ? 13.284 -0.966 -16.323 1.00 93.50 188 MET A CA 1
ATOM 1553 C C . MET A 1 188 ? 11.844 -0.785 -16.779 1.00 93.50 188 MET A C 1
ATOM 1555 O O . MET A 1 188 ? 11.229 0.256 -16.547 1.00 93.50 188 MET A O 1
ATOM 1559 N N . TYR A 1 189 ? 11.291 -1.830 -17.380 1.00 93.81 189 TYR A N 1
ATOM 1560 C CA . TYR A 1 189 ? 9.860 -1.949 -17.606 1.00 93.81 189 TYR A CA 1
ATOM 1561 C C . TYR A 1 189 ? 9.398 -3.394 -17.460 1.00 93.81 189 TYR A C 1
ATOM 1563 O O . TYR A 1 189 ? 10.158 -4.349 -17.651 1.00 93.81 189 TYR A O 1
ATOM 1571 N N . TYR A 1 190 ? 8.132 -3.559 -17.104 1.00 93.69 190 TYR A N 1
ATOM 1572 C CA . TYR A 1 190 ? 7.524 -4.871 -16.940 1.00 93.69 190 TYR A CA 1
ATOM 1573 C C . TYR A 1 190 ? 6.009 -4.791 -17.093 1.00 93.69 190 TYR A C 1
ATOM 1575 O O . TYR A 1 190 ? 5.389 -3.766 -16.816 1.00 93.69 190 TYR A O 1
ATOM 1583 N N . HIS A 1 191 ? 5.406 -5.901 -17.509 1.00 93.19 191 HIS A N 1
ATOM 1584 C CA . HIS A 1 191 ? 3.963 -6.088 -17.406 1.00 93.19 191 HIS A CA 1
ATOM 1585 C C . HIS A 1 191 ? 3.591 -6.335 -15.939 1.00 93.19 191 HIS A C 1
ATOM 1587 O O . HIS A 1 191 ? 4.271 -7.121 -15.278 1.00 93.19 191 HIS A O 1
ATOM 1593 N N . GLN A 1 192 ? 2.521 -5.723 -15.431 1.00 91.31 192 GLN A N 1
ATOM 1594 C CA . GLN A 1 192 ? 2.114 -5.804 -14.017 1.00 91.31 192 GLN A CA 1
ATOM 1595 C C . GLN A 1 192 ? 2.071 -7.247 -13.467 1.00 91.31 192 GLN A C 1
ATOM 1597 O O . GLN A 1 192 ? 2.688 -7.543 -12.445 1.00 91.31 192 GLN A O 1
ATOM 1602 N N . ASP A 1 193 ? 1.496 -8.193 -14.220 1.00 89.50 193 ASP A N 1
ATOM 1603 C CA . ASP A 1 193 ? 1.430 -9.620 -13.841 1.00 89.50 193 ASP A CA 1
ATOM 1604 C C . ASP A 1 193 ? 2.798 -10.315 -13.730 1.00 89.50 193 ASP A C 1
ATOM 1606 O O . ASP A 1 193 ? 2.926 -11.405 -13.166 1.00 89.50 193 ASP A O 1
ATOM 1610 N N . LYS A 1 194 ? 3.841 -9.710 -14.303 1.00 87.81 194 LYS A N 1
ATOM 1611 C CA . LYS A 1 194 ? 5.217 -10.211 -14.289 1.00 87.81 194 LYS A CA 1
ATOM 1612 C C . LYS A 1 194 ? 6.061 -9.570 -13.194 1.00 87.81 194 LYS A C 1
ATOM 1614 O O . LYS A 1 194 ? 7.202 -9.984 -13.027 1.00 87.81 194 LYS A O 1
ATOM 1619 N N . PHE A 1 195 ? 5.523 -8.650 -12.390 1.00 85.00 195 PHE A N 1
ATOM 1620 C CA . PHE A 1 195 ? 6.268 -8.021 -11.294 1.00 85.00 195 PHE A CA 1
ATOM 1621 C C . PHE A 1 195 ? 6.893 -9.053 -10.331 1.00 85.00 195 PHE A C 1
ATOM 1623 O O . PHE A 1 195 ? 8.068 -8.955 -9.974 1.00 85.00 195 PHE A O 1
ATOM 1630 N N . LYS A 1 196 ? 6.136 -10.096 -9.953 1.00 78.56 196 LYS A N 1
ATOM 1631 C CA . LYS A 1 196 ? 6.603 -11.125 -9.003 1.00 78.56 196 LYS A CA 1
ATOM 1632 C C . LYS A 1 196 ? 7.560 -12.153 -9.620 1.00 78.56 196 LYS A C 1
ATOM 1634 O O . LYS A 1 196 ? 8.408 -12.683 -8.906 1.00 78.56 196 LYS A O 1
ATOM 1639 N N . SER A 1 197 ? 7.393 -12.487 -10.900 1.00 77.12 197 SER A N 1
ATOM 1640 C CA . SER A 1 197 ? 8.010 -13.673 -11.526 1.00 77.12 197 SER A CA 1
ATOM 1641 C C . SER A 1 197 ? 8.930 -13.370 -12.713 1.00 77.12 197 SER A C 1
ATOM 1643 O O . SER A 1 197 ? 9.707 -14.235 -13.117 1.00 77.12 197 SER A O 1
ATOM 1645 N N . GLY A 1 198 ? 8.893 -12.149 -13.241 1.00 77.94 198 GLY A N 1
ATOM 1646 C C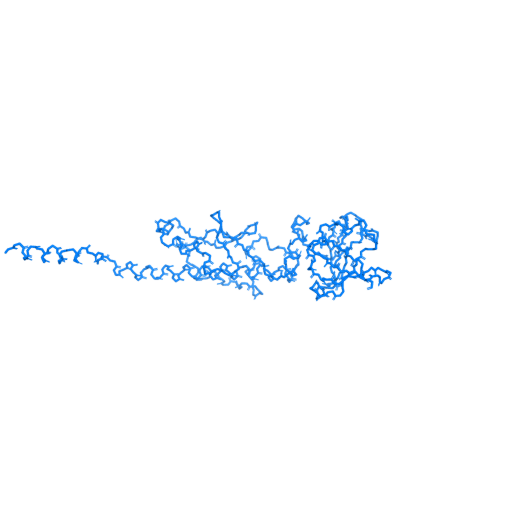A . GLY A 1 198 ? 9.547 -11.773 -14.486 1.00 77.94 198 GLY A CA 1
ATOM 1647 C C . GLY A 1 198 ? 8.889 -12.393 -15.732 1.00 77.94 198 GLY A C 1
ATOM 1648 O O . GLY A 1 198 ? 7.904 -13.128 -15.633 1.00 77.94 198 GLY A O 1
ATOM 1649 N N . PRO A 1 199 ? 9.418 -12.108 -16.932 1.00 84.69 199 PRO A N 1
ATOM 1650 C CA . PRO A 1 199 ? 10.629 -11.326 -17.166 1.00 84.69 199 PRO A CA 1
ATOM 1651 C C . PRO A 1 199 ? 10.402 -9.825 -16.947 1.00 84.69 199 PRO A C 1
ATOM 1653 O O . PRO A 1 199 ? 9.366 -9.283 -17.325 1.00 84.69 199 PRO A O 1
ATOM 1656 N N . ILE A 1 200 ? 11.388 -9.170 -16.338 1.00 93.06 200 ILE A N 1
ATOM 1657 C CA . ILE A 1 200 ? 11.481 -7.707 -16.265 1.00 93.06 200 ILE A CA 1
ATOM 1658 C C . ILE A 1 200 ? 12.588 -7.274 -17.219 1.00 93.06 200 ILE A C 1
ATOM 1660 O O . ILE A 1 200 ? 13.684 -7.834 -17.186 1.00 93.06 200 ILE A O 1
ATOM 1664 N N . MET A 1 201 ? 12.308 -6.296 -18.068 1.00 94.44 201 MET A N 1
ATOM 1665 C CA . MET A 1 201 ? 13.307 -5.738 -18.968 1.00 94.44 201 MET A CA 1
ATOM 1666 C C . MET A 1 201 ? 14.035 -4.604 -18.256 1.00 94.44 201 MET A C 1
ATOM 1668 O O . MET A 1 201 ? 13.389 -3.770 -17.627 1.00 94.44 201 MET A O 1
ATOM 1672 N N . ILE A 1 202 ? 15.362 -4.585 -18.317 1.00 94.56 202 ILE A N 1
ATOM 1673 C CA . ILE A 1 202 ? 16.213 -3.610 -17.631 1.00 94.56 202 ILE A CA 1
ATOM 1674 C C . ILE A 1 202 ? 17.200 -2.966 -18.602 1.00 94.56 202 ILE A C 1
ATOM 1676 O O . ILE A 1 202 ? 17.478 -3.491 -19.679 1.00 94.56 202 ILE A O 1
ATOM 1680 N N . THR A 1 203 ? 17.755 -1.826 -18.208 1.00 92.81 203 THR A N 1
ATOM 1681 C CA . THR A 1 203 ? 18.835 -1.178 -18.951 1.00 92.81 203 THR A CA 1
ATOM 1682 C C . THR A 1 203 ? 20.073 -2.066 -19.045 1.00 92.81 203 THR A C 1
ATOM 1684 O O . THR A 1 203 ? 20.446 -2.743 -18.083 1.00 92.81 203 THR A O 1
ATOM 1687 N N . LYS A 1 204 ? 20.755 -2.014 -20.191 1.00 91.38 204 LYS A N 1
ATOM 1688 C CA . LYS A 1 204 ? 22.079 -2.629 -20.370 1.00 91.38 204 LYS A CA 1
ATOM 1689 C C . LYS A 1 204 ? 23.202 -1.847 -19.680 1.00 91.38 204 LYS A C 1
ATOM 1691 O O . LYS A 1 204 ? 24.305 -2.366 -19.525 1.00 91.38 204 LYS A O 1
ATOM 1696 N N . ASP A 1 205 ? 22.947 -0.600 -19.273 1.00 90.12 205 ASP A N 1
ATOM 1697 C CA . ASP A 1 205 ? 23.922 0.197 -18.534 1.00 90.12 205 ASP A CA 1
ATOM 1698 C C . ASP A 1 205 ? 24.031 -0.300 -17.086 1.00 90.12 205 ASP A C 1
ATOM 1700 O O . ASP A 1 205 ? 23.251 0.056 -16.200 1.00 90.12 205 ASP A O 1
ATOM 1704 N N . ILE A 1 206 ? 25.046 -1.130 -16.847 1.00 88.62 206 ILE A N 1
ATOM 1705 C CA . ILE A 1 206 ? 25.328 -1.746 -15.546 1.00 88.62 206 ILE A CA 1
ATOM 1706 C C . ILE A 1 206 ? 25.570 -0.688 -14.457 1.00 88.62 206 ILE A C 1
ATOM 1708 O O . ILE A 1 206 ? 25.294 -0.948 -13.284 1.00 88.62 206 ILE A O 1
ATOM 1712 N N . SER A 1 207 ? 26.042 0.518 -14.805 1.00 89.19 207 SER A N 1
ATOM 1713 C CA . SER A 1 207 ? 26.265 1.580 -13.813 1.00 89.19 207 SER A CA 1
ATOM 1714 C C . SER A 1 207 ? 24.961 2.008 -13.126 1.00 89.19 207 SER A C 1
ATOM 1716 O O . SER A 1 207 ? 24.951 2.331 -11.933 1.00 89.19 207 SER A O 1
ATOM 1718 N N . LEU A 1 208 ? 23.838 1.894 -13.841 1.00 89.75 208 LEU A N 1
ATOM 1719 C CA . LEU A 1 208 ? 22.508 2.237 -13.358 1.00 89.75 208 LEU A CA 1
ATOM 1720 C C . LEU A 1 208 ? 21.851 1.120 -12.534 1.00 89.75 208 LEU A C 1
ATOM 1722 O O . LEU A 1 208 ? 20.839 1.377 -11.887 1.00 89.75 208 LEU A O 1
ATOM 1726 N N . HIS A 1 209 ? 22.411 -0.093 -12.472 1.00 89.94 209 HIS A N 1
ATOM 1727 C CA . HIS A 1 209 ? 21.835 -1.217 -11.702 1.00 89.94 209 HIS A CA 1
ATOM 1728 C C . HIS A 1 209 ? 21.888 -1.013 -10.179 1.00 89.94 209 HIS A C 1
ATOM 1730 O O . HIS A 1 209 ? 21.305 -1.787 -9.420 1.00 89.94 209 HIS A O 1
ATOM 1736 N N . SER A 1 210 ? 22.585 0.031 -9.727 1.00 86.62 210 SER A N 1
ATOM 1737 C CA . SER A 1 210 ? 22.640 0.472 -8.330 1.00 86.62 210 SER A CA 1
ATOM 1738 C C . SER A 1 210 ? 21.466 1.372 -7.917 1.00 86.62 210 SER A C 1
ATOM 1740 O O . SER A 1 210 ? 21.320 1.668 -6.731 1.00 86.62 210 SER A O 1
ATOM 1742 N N . ASN A 1 211 ? 20.622 1.793 -8.868 1.00 88.19 211 ASN A N 1
ATOM 1743 C CA . ASN A 1 211 ? 19.457 2.632 -8.598 1.00 88.19 211 ASN A CA 1
ATOM 1744 C C . ASN A 1 211 ? 18.486 1.967 -7.608 1.00 88.19 211 ASN A C 1
ATOM 1746 O O . ASN A 1 211 ? 18.260 0.752 -7.629 1.00 88.19 211 ASN A O 1
ATOM 1750 N N . LYS A 1 212 ? 17.893 2.784 -6.732 1.00 88.00 212 LYS A N 1
ATOM 1751 C CA . LYS A 1 212 ? 17.047 2.324 -5.619 1.00 88.00 212 LYS A CA 1
ATOM 1752 C C . LYS A 1 212 ? 15.802 1.572 -6.083 1.00 88.00 212 LYS A C 1
ATOM 1754 O O . LYS A 1 212 ? 15.332 0.686 -5.377 1.00 88.00 212 LYS A O 1
ATOM 1759 N N . GLU A 1 213 ? 15.313 1.848 -7.284 1.00 88.00 213 GLU A N 1
ATOM 1760 C CA . GLU A 1 213 ? 14.147 1.207 -7.888 1.00 88.00 213 GLU A CA 1
ATOM 1761 C C . GLU A 1 213 ? 14.337 -0.315 -7.998 1.00 88.00 213 GLU A C 1
ATOM 1763 O O . GLU A 1 213 ? 13.394 -1.079 -7.790 1.00 88.00 213 GLU A O 1
ATOM 1768 N N . PHE A 1 214 ? 15.574 -0.779 -8.203 1.00 87.81 214 PHE A N 1
ATOM 1769 C CA . PHE A 1 214 ? 15.902 -2.204 -8.239 1.00 87.81 214 PHE A CA 1
ATOM 1770 C C . PHE A 1 214 ? 15.880 -2.880 -6.862 1.00 87.81 214 PHE A C 1
ATOM 1772 O O . PHE A 1 214 ? 15.810 -4.108 -6.788 1.00 87.81 214 PHE A O 1
ATOM 1779 N N . THR A 1 215 ? 15.941 -2.126 -5.757 1.00 82.75 215 THR A N 1
ATOM 1780 C CA . THR A 1 215 ? 15.916 -2.698 -4.395 1.00 82.75 215 THR A CA 1
ATOM 1781 C C . THR A 1 215 ? 14.558 -3.295 -4.028 1.00 82.75 215 THR A C 1
ATOM 1783 O O . THR A 1 215 ? 14.505 -4.215 -3.214 1.00 82.75 215 THR A O 1
ATOM 1786 N N . TYR A 1 216 ? 13.489 -2.838 -4.686 1.00 79.81 216 TYR A N 1
ATOM 1787 C CA . TYR A 1 216 ? 12.115 -3.301 -4.475 1.00 79.81 216 TYR A CA 1
ATOM 1788 C C . TYR A 1 216 ? 11.762 -4.550 -5.284 1.00 79.81 216 TYR A C 1
ATOM 1790 O O . TYR A 1 216 ? 10.711 -5.151 -5.063 1.00 79.81 216 TYR A O 1
ATOM 1798 N N . LEU A 1 217 ? 12.639 -4.977 -6.196 1.00 83.75 217 LEU A N 1
ATOM 1799 C CA . LEU A 1 217 ? 12.481 -6.257 -6.869 1.00 83.75 217 LEU A CA 1
ATOM 1800 C C . LEU A 1 217 ? 12.784 -7.404 -5.907 1.00 83.75 217 LEU A C 1
ATOM 1802 O O . LEU A 1 217 ? 13.761 -7.386 -5.149 1.00 83.75 217 LEU A O 1
ATOM 1806 N N . ARG A 1 218 ? 11.963 -8.452 -5.979 1.00 83.06 218 ARG A N 1
ATOM 1807 C CA . ARG A 1 218 ? 12.152 -9.653 -5.172 1.00 83.06 218 ARG A CA 1
ATOM 1808 C C . ARG A 1 218 ? 13.499 -10.310 -5.492 1.00 83.06 218 ARG A C 1
ATOM 1810 O O . ARG A 1 218 ? 13.945 -10.402 -6.633 1.00 83.06 218 ARG A O 1
ATOM 1817 N N . LYS A 1 219 ? 14.155 -10.831 -4.456 1.00 87.56 219 LYS A N 1
ATOM 1818 C CA . LYS A 1 219 ? 15.339 -11.685 -4.618 1.00 87.56 219 LYS A CA 1
ATOM 1819 C C . LYS A 1 219 ? 14.970 -12.902 -5.476 1.00 87.56 219 LYS A C 1
ATOM 1821 O O . LYS A 1 219 ? 13.972 -13.564 -5.204 1.00 87.56 219 LYS A O 1
ATOM 1826 N N . GLY A 1 220 ? 15.786 -13.201 -6.478 1.00 87.44 220 GLY A N 1
ATOM 1827 C CA . GLY A 1 220 ? 15.549 -14.266 -7.448 1.00 87.44 220 GLY A CA 1
ATOM 1828 C C . GLY A 1 220 ? 14.771 -13.835 -8.693 1.00 87.44 220 GLY A C 1
ATOM 1829 O O . GLY A 1 220 ? 14.652 -14.643 -9.610 1.00 87.44 220 GLY A O 1
ATOM 1830 N N . THR A 1 221 ? 14.281 -12.591 -8.771 1.00 89.06 221 THR A N 1
ATOM 1831 C CA . THR A 1 221 ? 13.630 -12.084 -9.986 1.00 89.06 221 THR A CA 1
ATOM 1832 C C . THR A 1 221 ? 14.585 -12.157 -11.172 1.00 89.06 221 THR A C 1
ATOM 1834 O O . THR A 1 221 ? 15.731 -11.703 -11.087 1.00 89.06 221 THR A O 1
ATOM 1837 N N . ILE A 1 222 ? 14.098 -12.737 -12.270 1.00 91.44 222 ILE A N 1
ATOM 1838 C CA . ILE A 1 222 ? 14.819 -12.842 -13.535 1.00 91.44 222 ILE A CA 1
ATOM 1839 C C . ILE A 1 222 ? 14.548 -11.597 -14.375 1.00 91.44 222 ILE A C 1
ATOM 1841 O O . ILE A 1 222 ? 13.397 -11.198 -14.572 1.00 91.44 222 ILE A O 1
ATOM 1845 N N . MET A 1 223 ? 15.626 -11.014 -14.886 1.00 93.50 223 MET A N 1
ATOM 1846 C CA . MET A 1 223 ? 15.612 -9.817 -15.718 1.00 93.50 223 MET A CA 1
ATOM 1847 C C . MET A 1 223 ? 16.365 -10.061 -17.025 1.00 93.50 223 MET A C 1
ATOM 1849 O O . MET A 1 223 ? 17.199 -10.966 -17.101 1.00 93.50 223 MET A O 1
ATOM 1853 N N . TYR A 1 224 ? 16.081 -9.243 -18.032 1.00 94.19 224 TYR A N 1
ATOM 1854 C CA . TYR A 1 224 ? 16.743 -9.274 -19.334 1.00 94.19 224 TYR A CA 1
ATOM 1855 C C . TYR A 1 224 ? 17.068 -7.855 -19.795 1.00 94.19 224 TYR A C 1
ATOM 1857 O O . TYR A 1 224 ? 16.308 -6.938 -19.501 1.00 94.19 224 TYR A O 1
ATOM 1865 N N . ASP A 1 225 ? 18.173 -7.668 -20.510 1.00 93.81 225 ASP A N 1
ATOM 1866 C CA . ASP A 1 225 ? 18.437 -6.421 -21.236 1.00 93.81 225 ASP A CA 1
ATOM 1867 C C . ASP A 1 225 ? 18.018 -6.526 -22.715 1.00 93.81 225 ASP A C 1
ATOM 1869 O O . ASP A 1 225 ? 17.509 -7.554 -23.174 1.00 93.81 225 ASP A O 1
ATOM 1873 N N . SER A 1 226 ? 18.238 -5.454 -23.482 1.00 89.81 226 SER A N 1
ATOM 1874 C CA . SER A 1 226 ? 17.930 -5.420 -24.918 1.00 89.81 226 SER A CA 1
ATOM 1875 C C . SER A 1 226 ? 18.795 -6.358 -25.771 1.00 89.81 226 SER A C 1
ATOM 1877 O O . SER A 1 226 ? 18.417 -6.652 -26.901 1.00 89.81 226 SER A O 1
ATOM 1879 N N . ASP A 1 227 ? 19.928 -6.830 -25.245 1.00 91.94 227 ASP A N 1
ATOM 1880 C CA . ASP A 1 227 ? 20.829 -7.782 -25.907 1.00 91.94 227 ASP A CA 1
ATOM 1881 C C . ASP A 1 227 ? 20.495 -9.240 -25.511 1.00 91.94 227 ASP A C 1
ATOM 1883 O O . ASP A 1 227 ? 21.225 -10.174 -25.845 1.00 91.94 227 ASP A O 1
ATOM 1887 N N . ALA A 1 228 ? 19.366 -9.443 -24.815 1.00 90.31 228 ALA A N 1
ATOM 1888 C CA . ALA A 1 228 ? 18.901 -10.712 -24.258 1.00 90.31 228 ALA A CA 1
ATOM 1889 C C . ALA A 1 228 ? 19.845 -11.332 -23.210 1.00 90.31 228 ALA A C 1
ATOM 1891 O O . ALA A 1 228 ? 19.725 -12.520 -22.882 1.00 90.31 228 ALA A O 1
ATOM 1892 N N . THR A 1 229 ? 20.743 -10.535 -22.626 1.00 94.25 229 THR A N 1
ATOM 1893 C CA . THR A 1 229 ? 21.552 -10.951 -21.480 1.00 94.25 229 THR A CA 1
ATOM 1894 C C . THR A 1 229 ? 20.631 -11.176 -20.292 1.00 94.25 229 THR A C 1
ATOM 1896 O O . THR A 1 229 ? 19.830 -10.317 -19.928 1.00 94.25 229 THR A O 1
ATOM 1899 N N . LYS A 1 230 ? 20.741 -12.349 -19.669 1.00 94.50 230 LYS A N 1
ATOM 1900 C CA . LYS A 1 230 ? 19.927 -12.720 -18.514 1.00 94.50 230 LYS A CA 1
ATOM 1901 C C . LYS A 1 230 ? 20.588 -12.254 -17.221 1.00 94.50 230 LYS A C 1
ATOM 1903 O O . LYS A 1 230 ? 21.774 -12.488 -16.999 1.00 94.50 230 LYS A O 1
ATOM 1908 N N . TYR A 1 231 ? 19.796 -11.678 -16.327 1.00 94.12 231 TYR A N 1
ATOM 1909 C CA . TYR A 1 231 ? 20.216 -11.231 -15.004 1.00 94.12 231 TYR A CA 1
ATOM 1910 C C . TYR A 1 231 ? 19.327 -11.829 -13.913 1.00 94.12 231 TYR A C 1
ATOM 1912 O O . TYR A 1 231 ? 18.183 -12.221 -14.153 1.00 94.12 231 TYR A O 1
ATOM 1920 N N . ILE A 1 232 ? 19.845 -11.868 -12.687 1.00 92.44 232 ILE A N 1
ATOM 1921 C CA . ILE A 1 232 ? 19.105 -12.259 -11.489 1.00 92.44 232 ILE A CA 1
ATOM 1922 C C . ILE A 1 232 ? 19.301 -11.235 -10.370 1.00 92.44 232 ILE A C 1
ATOM 1924 O O . ILE A 1 232 ? 20.416 -10.769 -10.111 1.00 92.44 232 ILE A O 1
ATOM 1928 N N . LYS A 1 233 ? 18.213 -10.894 -9.674 1.00 90.75 233 LYS A N 1
ATOM 1929 C CA . LYS A 1 233 ? 18.274 -10.054 -8.474 1.00 90.75 233 LYS A CA 1
ATOM 1930 C C . LYS A 1 233 ? 18.803 -10.871 -7.297 1.00 90.75 233 LYS A C 1
ATOM 1932 O O . LYS A 1 233 ? 18.163 -11.823 -6.855 1.00 90.75 233 LYS A O 1
ATOM 1937 N N . THR A 1 234 ? 19.937 -10.477 -6.734 1.00 89.75 234 THR A N 1
ATOM 1938 C CA . THR A 1 234 ? 20.487 -11.060 -5.499 1.00 89.75 234 THR A CA 1
ATOM 1939 C C . THR A 1 234 ? 20.106 -10.198 -4.286 1.00 89.75 234 THR A C 1
ATOM 1941 O O . THR A 1 234 ? 19.502 -9.133 -4.455 1.00 89.75 234 THR A O 1
ATOM 1944 N N . PRO A 1 235 ? 20.420 -10.603 -3.040 1.00 86.62 235 PRO A N 1
ATOM 1945 C CA . PRO A 1 235 ? 20.155 -9.763 -1.875 1.00 86.62 235 PRO A CA 1
ATOM 1946 C C . PRO A 1 235 ? 20.814 -8.382 -1.937 1.00 86.62 235 PRO A C 1
ATOM 1948 O O . PRO A 1 235 ? 20.231 -7.428 -1.435 1.00 86.62 235 PRO A O 1
ATOM 1951 N N . THR A 1 236 ? 21.988 -8.271 -2.561 1.00 85.31 236 THR A N 1
ATOM 1952 C CA . THR A 1 236 ? 22.821 -7.059 -2.523 1.00 85.31 236 THR A CA 1
ATOM 1953 C C . THR A 1 236 ? 23.023 -6.399 -3.882 1.00 85.31 236 THR A C 1
ATOM 1955 O O . THR A 1 236 ? 23.405 -5.237 -3.927 1.00 85.31 236 THR A O 1
ATOM 1958 N N . SER A 1 237 ? 22.764 -7.092 -4.993 1.00 89.38 237 SER A N 1
ATOM 1959 C CA . SER A 1 237 ? 23.031 -6.558 -6.334 1.00 89.38 237 SER A CA 1
ATOM 1960 C C . SER A 1 237 ? 22.158 -7.199 -7.417 1.00 89.38 237 SER A C 1
ATOM 1962 O O . SER A 1 237 ? 21.290 -8.028 -7.131 1.00 89.38 237 SER A O 1
ATOM 1964 N N . ILE A 1 238 ? 22.390 -6.806 -8.666 1.00 92.31 238 ILE A N 1
ATOM 1965 C CA . ILE A 1 238 ? 21.950 -7.515 -9.867 1.00 92.31 238 ILE A CA 1
ATOM 1966 C C . ILE A 1 238 ? 23.180 -8.219 -10.447 1.00 92.31 238 ILE A C 1
ATOM 1968 O O . ILE A 1 238 ? 24.258 -7.628 -10.506 1.00 92.31 238 ILE A O 1
ATOM 1972 N N . GLN A 1 239 ? 23.049 -9.494 -10.811 1.00 92.62 239 GLN A N 1
ATOM 1973 C CA . GLN A 1 239 ? 24.150 -10.288 -11.365 1.00 92.62 239 GLN A CA 1
ATOM 1974 C C . GLN A 1 239 ? 23.761 -10.901 -12.704 1.00 92.62 239 GLN A C 1
ATOM 1976 O O . GLN A 1 239 ? 22.624 -11.332 -12.879 1.00 92.62 239 GLN A O 1
ATOM 1981 N N . VAL A 1 240 ? 24.719 -10.966 -13.629 1.00 93.38 240 VAL A N 1
ATOM 1982 C CA . VAL A 1 240 ? 24.568 -11.671 -14.908 1.00 93.38 240 VAL A CA 1
ATOM 1983 C C . VAL A 1 240 ? 24.488 -13.174 -14.643 1.00 93.38 240 VAL A C 1
ATOM 1985 O O . VAL A 1 240 ? 25.341 -13.730 -13.949 1.00 93.38 240 VAL A O 1
ATOM 1988 N N . LEU A 1 241 ? 23.481 -13.830 -15.211 1.00 88.44 241 LEU A N 1
ATOM 1989 C CA . LEU A 1 241 ? 23.280 -15.270 -15.128 1.00 88.44 241 LEU A CA 1
ATOM 1990 C C . LEU A 1 241 ? 23.809 -15.906 -16.419 1.00 88.44 241 LEU A C 1
ATOM 1992 O O . LEU A 1 241 ? 23.191 -15.769 -17.474 1.00 88.44 241 LEU A O 1
ATOM 1996 N N . LYS A 1 242 ? 24.987 -16.526 -16.316 1.00 79.19 242 LYS A N 1
ATOM 1997 C CA . LYS A 1 242 ? 25.657 -17.242 -17.411 1.00 79.19 242 LYS A CA 1
ATOM 1998 C C . LYS A 1 242 ? 25.077 -18.635 -17.615 1.00 79.19 242 LYS A C 1
ATOM 2000 O O . LYS A 1 242 ? 24.690 -19.255 -16.599 1.00 79.19 242 LYS A O 1
#

Sequence (242 aa):
MKKIVLILIVFISFLYSEETDFTGFNERQVVLDKIKDVIKKEELVVKAYERYILDTKSLPESIDDLLTSDYLGTDFFDTYDTDNFSLIDFSDGKLTYALKETLTQDEKIKEIYESNTFRDRTFFKDSSIFFLIEDDFAKHLNYLILEQNKSPIISCEDSSSKKYCLRDTNHIYIYSSDTVKDDSTLLMYYHQDKFKSGPIMITKDISLHSNKEFTYLRKGTIMYDSDATKYIKTPTSIQVLK

Radius of gyration: 26.9 Å; chains: 1; bounding box: 51×33×96 Å

pLDDT: mean 87.26, std 11.42, range [39.16, 97.56]